Protein AF-A0A9P9M3H1-F1 (afdb_monomer_lite)

pLDDT: mean 75.04, std 18.52, range [39.78, 97.25]

Radius of gyration: 28.45 Å; chains: 1; bounding box: 53×64×82 Å

Secondary structure (DSSP, 8-state):
-HHHHHHHHHHHHHHHHHHHHHHHHHHHHHHHHHHHTHHHHHHHHHHHHHHHHHTTS----HHHHHHHHHHHHHHHHHHHHHHHHHHHHHHHHHHHTT---TTTS-TTS----SS-S----S-HHHHHHS-HHHHHHHHTS-GGG--S-------------TT----HHHHHHTTSTTHHHHHHHHHH-

Foldseek 3Di:
DVVVVVVVVLVVLLVVLVVVLVVLVVQLVVLVVCLVCLVVVLVVVVVVVVVCVVVVVDPDDPVVSVVVSVVVNVVSVVSNVVSVVSNVVSVLVSLVSVRDDPVPQPPVNPDPRVDPPPPCPDDVVVVVVDPVVVVVVVVVDPPVPPPDPPPPDPDPDDDDDPPNPPPPCCVDCVPHPVVVVVVVVVVVD

Structure (mmCIF, N/CA/C/O backbone):
data_AF-A0A9P9M3H1-F1
#
_entry.id   AF-A0A9P9M3H1-F1
#
loop_
_atom_site.group_PDB
_atom_site.id
_atom_site.type_symbol
_atom_site.label_atom_id
_atom_site.label_alt_id
_atom_site.label_comp_id
_atom_site.label_asym_id
_atom_site.label_entity_id
_atom_site.label_seq_id
_atom_site.pdbx_PDB_ins_code
_atom_site.Cartn_x
_atom_site.Cartn_y
_atom_site.Cartn_z
_atom_site.occupancy
_atom_site.B_iso_or_equiv
_atom_site.auth_seq_id
_atom_site.auth_comp_id
_atom_site.auth_asym_id
_atom_site.auth_atom_id
_atom_site.pdbx_PDB_model_num
ATOM 1 N N . THR A 1 1 ? -32.245 16.615 22.904 1.00 57.22 1 THR A N 1
ATOM 2 C CA . THR A 1 1 ? -31.496 17.004 24.129 1.00 57.22 1 THR A CA 1
ATOM 3 C C . THR A 1 1 ? -29.998 17.005 23.836 1.00 57.22 1 THR A C 1
ATOM 5 O O . THR A 1 1 ? -29.606 16.441 22.822 1.00 57.22 1 THR A O 1
ATOM 8 N N . PRO A 1 2 ? -29.132 17.615 24.668 1.00 71.00 2 PRO A N 1
ATOM 9 C CA . PRO A 1 2 ? -27.676 17.595 24.453 1.00 71.00 2 PRO A CA 1
ATOM 10 C C . PRO A 1 2 ? -27.078 16.180 24.304 1.00 71.00 2 PRO A C 1
ATOM 12 O O . PRO A 1 2 ? -26.083 16.004 23.610 1.00 71.00 2 PRO A O 1
ATOM 15 N N . SER A 1 3 ? -27.730 15.173 24.896 1.00 74.81 3 SER A N 1
ATOM 16 C CA . SER A 1 3 ? -27.378 13.751 24.789 1.00 74.81 3 SER A CA 1
ATOM 17 C C . SER A 1 3 ? -27.592 13.170 23.384 1.00 74.81 3 SER A C 1
ATOM 19 O O . SER A 1 3 ? -26.750 12.420 22.907 1.00 74.81 3 SER A O 1
ATOM 21 N N . GLU A 1 4 ? -28.677 13.541 22.698 1.00 76.88 4 GLU A N 1
ATOM 22 C CA . GLU A 1 4 ? -28.991 13.044 21.344 1.00 76.88 4 GLU A CA 1
ATOM 23 C C . GLU A 1 4 ? -28.015 13.608 20.303 1.00 76.88 4 GLU A C 1
ATOM 25 O O . GLU A 1 4 ? -27.568 12.897 19.411 1.00 76.88 4 GLU A O 1
ATOM 30 N N . VAL A 1 5 ? -27.614 14.874 20.458 1.00 82.75 5 VAL A N 1
ATOM 31 C CA . VAL A 1 5 ? -26.618 15.514 19.581 1.00 82.75 5 VAL A CA 1
ATOM 32 C C . VAL A 1 5 ? -25.234 14.880 19.762 1.00 82.75 5 VAL A C 1
ATOM 34 O O . VAL A 1 5 ? -24.511 14.694 18.787 1.00 82.75 5 VAL A O 1
ATOM 37 N N . ALA A 1 6 ? -24.865 14.520 20.997 1.00 81.81 6 ALA A N 1
ATOM 38 C CA . ALA A 1 6 ? -23.603 13.840 21.285 1.00 81.81 6 ALA A CA 1
ATOM 39 C C . ALA A 1 6 ? -23.571 12.408 20.725 1.00 81.81 6 ALA A C 1
ATOM 41 O O . ALA A 1 6 ? -22.564 12.009 20.145 1.00 81.81 6 ALA A O 1
ATOM 42 N N . GLN A 1 7 ? -24.675 11.664 20.845 1.00 81.19 7 GLN A N 1
ATOM 43 C CA . GLN A 1 7 ? -24.812 10.330 20.248 1.00 81.19 7 GLN A CA 1
ATOM 44 C C . GLN A 1 7 ? -24.730 10.384 18.724 1.00 81.19 7 GLN A C 1
ATOM 46 O O . GLN A 1 7 ? -23.953 9.649 18.127 1.00 81.19 7 GLN A O 1
ATOM 51 N N . GLN A 1 8 ? -25.449 11.314 18.097 1.00 86.19 8 GLN A N 1
ATOM 52 C CA . GLN A 1 8 ? -25.451 11.436 16.643 1.00 86.19 8 GLN A CA 1
ATOM 53 C C . GLN A 1 8 ? -24.0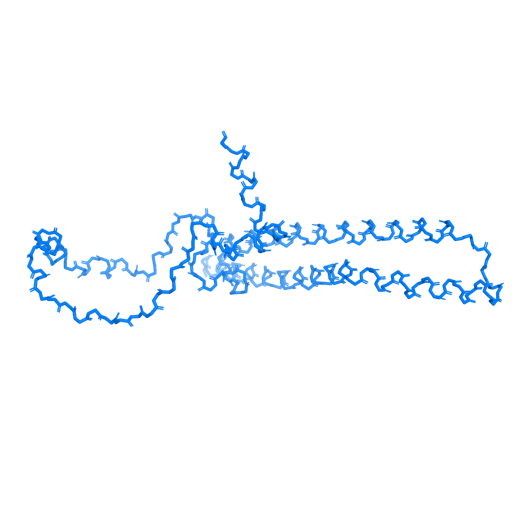90 11.862 16.082 1.00 86.19 8 GLN A C 1
ATOM 55 O O . GLN A 1 8 ? -23.711 11.453 14.987 1.00 86.19 8 GLN A O 1
ATOM 60 N N . LYS A 1 9 ? -23.326 12.657 16.841 1.00 88.00 9 LYS A N 1
ATOM 61 C CA . LYS A 1 9 ? -21.940 12.967 16.495 1.00 88.00 9 LYS A CA 1
ATOM 62 C C . LYS A 1 9 ? -21.059 11.718 16.555 1.00 88.00 9 LYS A C 1
ATOM 64 O O . LYS A 1 9 ? -20.350 11.454 15.595 1.00 88.00 9 LYS A O 1
ATOM 69 N N . LEU A 1 10 ? -21.147 10.939 17.634 1.00 85.12 10 LEU A N 1
ATOM 70 C CA . LEU A 1 10 ? -20.375 9.704 17.777 1.00 85.12 10 LEU A CA 1
ATOM 71 C C . LEU A 1 10 ? -20.686 8.702 16.655 1.00 85.12 10 LEU A C 1
ATOM 73 O O . LEU A 1 10 ? -19.766 8.132 16.084 1.00 85.12 10 LEU A O 1
ATOM 77 N N . GLU A 1 11 ? -21.960 8.523 16.301 1.00 85.69 11 GLU A N 1
ATOM 78 C CA . GLU A 1 11 ? -22.368 7.643 15.195 1.00 85.69 11 GLU A CA 1
ATOM 79 C C . GLU A 1 11 ? -21.825 8.108 13.836 1.00 85.69 11 GLU A C 1
ATOM 81 O O . GLU A 1 11 ? -21.464 7.284 12.994 1.00 85.69 11 GLU A O 1
ATOM 86 N N . ASN A 1 12 ? -21.761 9.423 13.607 1.00 90.50 12 ASN A N 1
ATOM 87 C CA . ASN A 1 12 ? -21.165 9.977 12.394 1.00 90.50 12 ASN A CA 1
ATOM 88 C C . ASN A 1 12 ? -19.646 9.766 12.376 1.00 90.50 12 ASN A C 1
ATOM 90 O O . ASN A 1 12 ? -19.132 9.288 11.369 1.00 90.50 12 ASN A O 1
ATOM 94 N N . ASP A 1 13 ? -18.959 10.040 13.489 1.00 88.44 13 ASP A N 1
ATOM 95 C CA . ASP A 1 13 ? -17.511 9.841 13.627 1.00 88.44 13 ASP A CA 1
ATOM 96 C C . ASP A 1 13 ? -17.143 8.351 13.429 1.00 88.44 13 ASP A C 1
ATOM 98 O O . ASP A 1 13 ? -16.169 8.020 12.755 1.00 88.44 13 ASP A O 1
ATOM 102 N N . GLN A 1 14 ? -17.958 7.426 13.953 1.00 86.31 14 GLN A N 1
ATOM 103 C CA . GLN A 1 14 ? -17.800 5.980 13.744 1.00 86.31 14 GLN A CA 1
ATOM 104 C C . GLN A 1 14 ? -17.979 5.573 12.276 1.00 86.31 14 GLN A C 1
ATOM 106 O O . GLN A 1 14 ? -17.215 4.752 11.766 1.00 86.31 14 GLN A O 1
ATOM 111 N N . ARG A 1 15 ? -18.980 6.135 11.587 1.00 88.62 15 ARG A N 1
ATOM 112 C CA . ARG A 1 15 ? -19.225 5.857 10.164 1.00 88.62 15 ARG A CA 1
ATOM 113 C C . ARG A 1 15 ? -18.089 6.377 9.289 1.00 88.62 15 ARG A C 1
ATOM 115 O O . ARG A 1 15 ? -17.613 5.646 8.428 1.00 88.62 15 ARG A O 1
ATOM 122 N N . GLU A 1 16 ? -17.629 7.595 9.546 1.00 91.69 16 GLU A N 1
ATOM 123 C CA . GLU A 1 16 ? -16.488 8.186 8.846 1.00 91.69 16 GLU A CA 1
ATOM 124 C C . GLU A 1 16 ? -15.220 7.345 9.055 1.00 91.69 16 GLU A C 1
ATOM 126 O O . GLU A 1 16 ? -14.521 7.021 8.096 1.00 91.69 16 GLU A O 1
ATOM 131 N N . ALA A 1 17 ? -14.961 6.895 10.286 1.00 89.12 17 ALA A N 1
ATOM 132 C CA . ALA A 1 17 ? -13.829 6.019 10.572 1.00 89.12 17 ALA A CA 1
ATOM 133 C C . ALA A 1 17 ? -13.896 4.690 9.799 1.00 89.12 17 ALA A C 1
ATOM 135 O O . ALA A 1 17 ? -12.864 4.220 9.321 1.00 89.12 17 ALA A O 1
ATOM 136 N N . LEU A 1 18 ? -15.086 4.098 9.638 1.00 88.38 18 LEU A N 1
ATOM 137 C CA . LEU A 1 18 ? -15.280 2.886 8.834 1.00 88.38 18 LEU A CA 1
ATOM 138 C C . LEU A 1 18 ? -14.981 3.115 7.350 1.00 88.38 18 LEU A C 1
ATOM 140 O O . LEU A 1 18 ? -14.298 2.296 6.734 1.00 88.38 18 LEU A O 1
ATOM 144 N N . GLU A 1 19 ? -15.474 4.217 6.784 1.00 91.56 19 GLU A N 1
ATOM 145 C CA . GLU A 1 19 ? -15.240 4.575 5.381 1.00 91.56 19 GLU A CA 1
ATOM 146 C C . GLU A 1 19 ? -13.744 4.788 5.112 1.00 91.56 19 GLU A C 1
ATOM 148 O O . GLU A 1 19 ? -13.184 4.183 4.194 1.00 91.56 19 GLU A O 1
ATOM 153 N N . ILE A 1 20 ? -13.067 5.558 5.971 1.00 92.81 20 ILE A N 1
ATOM 154 C CA . ILE A 1 20 ? -11.625 5.804 5.852 1.00 92.81 20 ILE A CA 1
ATOM 155 C C . ILE A 1 20 ? -10.842 4.497 6.013 1.00 92.81 20 ILE A C 1
ATOM 157 O O . ILE A 1 20 ? -9.891 4.252 5.275 1.00 92.81 20 ILE A O 1
ATOM 161 N N . LEU A 1 21 ? -11.224 3.625 6.949 1.00 90.75 21 LEU A N 1
ATOM 162 C CA . LEU A 1 21 ? -10.537 2.349 7.159 1.00 90.75 21 LEU A CA 1
ATOM 163 C C . LEU A 1 21 ? -10.638 1.452 5.914 1.00 90.75 21 LEU A C 1
ATOM 165 O O . LEU A 1 21 ? -9.633 0.872 5.497 1.00 90.75 21 LEU A O 1
ATOM 169 N N . GLN A 1 22 ? -11.809 1.385 5.273 1.00 90.25 22 GLN A N 1
ATOM 170 C CA . GLN A 1 22 ? -11.972 0.669 4.003 1.00 90.25 22 GLN A CA 1
ATOM 171 C C . GLN A 1 22 ? -11.100 1.262 2.891 1.00 90.25 22 GLN A C 1
ATOM 173 O O . GLN A 1 22 ? -10.428 0.515 2.178 1.00 90.25 22 GLN A O 1
ATOM 178 N N . GLU A 1 23 ? -11.062 2.589 2.766 1.00 93.69 23 GLU A N 1
ATOM 179 C CA . GLU A 1 23 ? -10.222 3.275 1.781 1.00 93.69 23 GLU A CA 1
ATOM 180 C C . GLU A 1 23 ? -8.733 2.960 1.990 1.00 93.69 23 GLU A C 1
ATOM 182 O O . GLU A 1 23 ? -8.047 2.521 1.062 1.00 93.69 23 GLU A O 1
ATOM 187 N N . ARG A 1 24 ? -8.233 3.103 3.225 1.00 93.56 24 ARG A N 1
ATOM 188 C CA . ARG A 1 24 ? -6.828 2.823 3.564 1.00 93.56 24 ARG A CA 1
ATOM 189 C C . ARG A 1 24 ? -6.469 1.362 3.358 1.00 93.56 24 ARG A C 1
ATOM 191 O O . ARG A 1 24 ? -5.365 1.065 2.906 1.00 93.56 24 ARG A O 1
ATOM 198 N N . ARG A 1 25 ? -7.405 0.445 3.605 1.00 90.75 25 ARG A N 1
ATOM 199 C CA . ARG A 1 25 ? -7.210 -0.973 3.307 1.00 90.75 25 ARG A CA 1
ATOM 200 C C . ARG A 1 25 ? -7.014 -1.215 1.815 1.00 90.75 25 ARG A C 1
ATOM 202 O O . ARG A 1 25 ? -6.080 -1.922 1.446 1.00 90.75 25 ARG A O 1
ATOM 209 N N . LEU A 1 26 ? -7.879 -0.656 0.969 1.00 93.31 26 LEU A N 1
ATOM 210 C CA . LEU A 1 26 ? -7.755 -0.800 -0.484 1.00 93.31 26 LEU A CA 1
ATOM 211 C C . LEU A 1 26 ? -6.438 -0.196 -0.982 1.00 93.31 26 LEU A C 1
ATOM 213 O O . LEU A 1 26 ? -5.750 -0.810 -1.798 1.00 93.31 26 LEU A O 1
ATOM 217 N N . HIS A 1 27 ? -6.056 0.964 -0.445 1.00 94.62 27 HIS A N 1
ATOM 218 C CA . HIS A 1 27 ? -4.777 1.598 -0.747 1.00 94.62 27 HIS A CA 1
ATOM 219 C C . HIS A 1 27 ? -3.588 0.701 -0.367 1.00 94.62 27 HIS A C 1
ATOM 221 O O . HIS A 1 27 ? -2.706 0.460 -1.192 1.00 94.62 27 HIS A O 1
ATOM 227 N N . LEU A 1 28 ? -3.602 0.127 0.840 1.00 94.81 28 LEU A N 1
ATOM 228 C CA . LEU A 1 28 ? -2.570 -0.798 1.303 1.00 94.81 28 LEU A CA 1
ATOM 229 C C . LEU A 1 28 ? -2.492 -2.063 0.440 1.00 94.81 28 LEU A C 1
ATOM 231 O O . LEU A 1 28 ? -1.396 -2.476 0.067 1.00 94.81 28 LEU A O 1
ATOM 235 N N . GLN A 1 29 ? -3.633 -2.658 0.089 1.00 93.69 29 GLN A N 1
ATOM 236 C CA . GLN A 1 29 ? -3.680 -3.828 -0.792 1.00 93.69 29 GLN A CA 1
ATOM 237 C C . GLN A 1 29 ? -3.082 -3.520 -2.168 1.00 93.69 29 GLN A C 1
ATOM 239 O O . GLN A 1 29 ? -2.294 -4.309 -2.687 1.00 93.69 29 GLN A O 1
ATOM 244 N N . ALA A 1 30 ? -3.408 -2.362 -2.746 1.00 94.19 30 ALA A N 1
ATOM 245 C CA . ALA A 1 30 ? -2.845 -1.937 -4.023 1.00 94.19 30 ALA A CA 1
ATOM 246 C C . ALA A 1 30 ? -1.325 -1.716 -3.937 1.00 94.19 30 ALA A C 1
ATOM 248 O O . ALA A 1 30 ? -0.585 -2.159 -4.820 1.00 94.19 30 ALA A O 1
ATOM 249 N N . ALA A 1 31 ? -0.843 -1.076 -2.867 1.00 95.56 31 ALA A N 1
ATOM 250 C CA . ALA A 1 31 ? 0.582 -0.838 -2.659 1.00 95.56 31 ALA A CA 1
ATOM 251 C C . ALA A 1 31 ? 1.363 -2.149 -2.447 1.00 95.56 31 ALA A C 1
ATOM 253 O O . ALA A 1 31 ? 2.422 -2.338 -3.047 1.00 95.56 31 ALA A O 1
ATOM 254 N N . GLN A 1 32 ? 0.811 -3.089 -1.673 1.00 94.69 32 GLN A N 1
ATOM 255 C CA . GLN A 1 32 ? 1.380 -4.428 -1.485 1.00 94.69 32 GLN A CA 1
ATOM 256 C C . GLN A 1 32 ? 1.439 -5.197 -2.804 1.00 94.69 32 GLN A C 1
ATOM 258 O O . GLN A 1 32 ? 2.509 -5.669 -3.184 1.00 94.69 32 GLN A O 1
ATOM 263 N N . ALA A 1 33 ? 0.340 -5.229 -3.562 1.00 93.69 33 ALA A N 1
ATOM 264 C CA . ALA A 1 33 ? 0.297 -5.895 -4.860 1.00 93.69 33 ALA A CA 1
ATOM 265 C C . ALA A 1 33 ? 1.330 -5.318 -5.845 1.00 93.69 33 ALA A C 1
ATOM 267 O O . ALA A 1 33 ? 1.928 -6.063 -6.622 1.00 93.69 33 ALA A O 1
ATOM 268 N N . LYS A 1 34 ? 1.579 -4.003 -5.813 1.00 93.12 34 LYS A N 1
ATOM 269 C CA . LYS A 1 34 ? 2.604 -3.350 -6.645 1.00 93.12 34 LYS A CA 1
ATOM 270 C C . LYS A 1 34 ? 4.017 -3.834 -6.301 1.00 93.12 34 LYS A C 1
ATOM 272 O O . LYS A 1 34 ? 4.823 -4.040 -7.205 1.00 93.12 34 LYS A O 1
ATOM 277 N N . VAL A 1 35 ? 4.315 -4.027 -5.015 1.00 95.19 35 VAL A N 1
ATOM 278 C CA . VAL A 1 35 ? 5.612 -4.540 -4.545 1.00 95.19 35 VAL A CA 1
ATOM 279 C C . VAL A 1 35 ? 5.753 -6.040 -4.826 1.00 95.19 35 VAL A C 1
ATOM 281 O O . VAL A 1 35 ? 6.797 -6.480 -5.302 1.00 95.19 35 VAL A O 1
ATOM 284 N N . GLU A 1 36 ? 4.704 -6.827 -4.591 1.00 94.88 36 GLU A N 1
ATOM 285 C CA . GLU A 1 36 ? 4.692 -8.276 -4.834 1.00 94.88 36 GLU A CA 1
ATOM 286 C C . GLU A 1 36 ? 4.895 -8.611 -6.316 1.00 94.88 36 GLU A C 1
ATOM 288 O O . GLU A 1 36 ? 5.708 -9.470 -6.661 1.00 94.88 36 GLU A O 1
ATOM 293 N N . ASN A 1 37 ? 4.221 -7.873 -7.201 1.00 94.62 37 ASN A N 1
ATOM 294 C CA . ASN A 1 37 ? 4.313 -8.058 -8.650 1.00 94.62 37 ASN A CA 1
ATOM 295 C C . ASN A 1 37 ? 5.444 -7.233 -9.292 1.00 94.62 37 ASN A C 1
ATOM 297 O O . ASN A 1 37 ? 5.549 -7.168 -10.519 1.00 94.62 37 ASN A O 1
ATOM 301 N N . TRP A 1 38 ? 6.320 -6.612 -8.489 1.00 95.25 38 TRP A N 1
ATOM 302 C CA . TRP A 1 38 ? 7.364 -5.703 -8.973 1.00 95.25 38 TRP A CA 1
ATOM 303 C C . TRP A 1 38 ? 8.291 -6.358 -9.999 1.00 95.25 38 TRP A C 1
ATOM 305 O O . TRP A 1 38 ? 8.678 -5.757 -11.001 1.00 95.25 38 TRP A O 1
ATOM 315 N N . LYS A 1 39 ? 8.631 -7.630 -9.769 1.00 94.31 39 LYS A N 1
ATOM 316 C CA . LYS A 1 39 ? 9.482 -8.394 -10.682 1.00 94.31 39 LYS A CA 1
ATOM 317 C C . LYS A 1 39 ? 8.847 -8.508 -12.065 1.00 94.31 39 LYS A C 1
ATOM 319 O O . LYS A 1 39 ? 9.548 -8.302 -13.055 1.00 94.31 39 LYS A O 1
ATOM 324 N N . ASP A 1 40 ? 7.567 -8.847 -12.131 1.00 95.56 40 ASP A N 1
ATOM 325 C CA . ASP A 1 40 ? 6.867 -9.049 -13.397 1.00 95.56 40 ASP A CA 1
ATOM 326 C C . ASP A 1 40 ? 6.701 -7.720 -14.136 1.00 95.56 40 ASP A C 1
ATOM 328 O O . ASP A 1 40 ? 7.023 -7.646 -15.323 1.00 95.56 40 ASP A O 1
ATOM 332 N N . TYR A 1 41 ? 6.368 -6.648 -13.409 1.00 95.06 41 TYR A N 1
ATOM 333 C CA . TYR A 1 41 ? 6.366 -5.280 -13.931 1.00 95.06 41 TYR A CA 1
ATOM 334 C C . TYR A 1 41 ? 7.712 -4.906 -14.578 1.00 95.06 41 TYR A C 1
ATOM 336 O O . TYR A 1 41 ? 7.750 -4.521 -15.746 1.00 95.06 41 TYR A O 1
ATOM 344 N N . CYS A 1 42 ? 8.838 -5.116 -13.885 1.00 94.94 42 CYS A N 1
ATOM 345 C CA . CYS A 1 42 ? 10.165 -4.845 -14.450 1.00 94.94 42 CYS A CA 1
ATOM 346 C C . CYS A 1 42 ? 10.453 -5.657 -15.723 1.00 94.94 42 CYS A C 1
ATOM 348 O O . CYS A 1 42 ? 11.090 -5.153 -16.648 1.00 94.94 42 CYS A O 1
ATOM 350 N N . HIS A 1 43 ? 10.011 -6.918 -15.790 1.00 95.94 43 HIS A N 1
ATOM 351 C CA . HIS A 1 43 ? 10.200 -7.740 -16.990 1.00 95.94 43 HIS A CA 1
ATOM 352 C C . HIS A 1 43 ? 9.381 -7.212 -18.171 1.00 95.94 43 HIS A C 1
ATOM 354 O O . HIS A 1 43 ? 9.868 -7.222 -19.303 1.00 95.94 43 HIS A O 1
ATOM 360 N N . GLU A 1 44 ? 8.149 -6.770 -17.932 1.00 96.38 44 GLU A N 1
ATOM 361 C CA . GLU A 1 44 ? 7.299 -6.177 -18.963 1.00 96.38 44 GLU A CA 1
ATOM 362 C C . GLU A 1 44 ? 7.861 -4.852 -19.477 1.00 96.38 44 GLU A C 1
ATOM 364 O O . GLU A 1 44 ? 7.995 -4.682 -20.691 1.00 96.38 44 GLU A O 1
ATOM 369 N N . GLU A 1 45 ? 8.268 -3.955 -18.580 1.00 95.81 45 GLU A N 1
ATOM 370 C CA . GLU A 1 45 ? 8.887 -2.681 -18.955 1.00 95.81 45 GLU A CA 1
ATOM 371 C C . GLU A 1 45 ? 10.201 -2.891 -19.711 1.00 95.81 45 GLU A C 1
ATOM 373 O O . GLU A 1 45 ? 10.446 -2.243 -20.728 1.00 95.81 45 GLU A O 1
ATOM 378 N N . TYR A 1 46 ? 11.007 -3.880 -19.315 1.00 95.75 46 TYR A N 1
ATOM 379 C CA . TYR A 1 46 ? 12.233 -4.204 -20.042 1.00 95.75 46 TYR A CA 1
ATOM 380 C C . TYR A 1 46 ? 11.956 -4.719 -21.461 1.00 95.75 46 TYR A C 1
ATOM 382 O O . TYR A 1 46 ? 12.676 -4.375 -22.400 1.00 95.75 46 TYR A O 1
ATOM 390 N N . ARG A 1 47 ? 10.892 -5.510 -21.664 1.00 95.81 47 ARG A N 1
ATOM 391 C CA . ARG A 1 47 ? 10.481 -5.929 -23.017 1.00 95.81 47 ARG A CA 1
ATOM 392 C C . ARG A 1 47 ? 10.082 -4.731 -23.877 1.00 95.81 47 ARG A C 1
ATOM 394 O O . ARG A 1 47 ? 10.503 -4.664 -25.031 1.00 95.81 47 ARG A O 1
ATOM 401 N N . LYS A 1 48 ? 9.314 -3.786 -23.322 1.00 95.00 48 LYS A N 1
ATOM 402 C CA . LYS A 1 48 ? 8.925 -2.548 -24.020 1.00 95.00 48 LYS A CA 1
ATOM 403 C C . LYS A 1 48 ? 10.149 -1.706 -24.372 1.00 95.00 48 LYS A C 1
ATOM 405 O O . LYS A 1 48 ? 10.268 -1.253 -25.506 1.00 95.00 48 LYS A O 1
ATOM 410 N N . PHE A 1 49 ? 11.084 -1.561 -23.435 1.00 93.81 49 PHE A N 1
ATOM 411 C CA . PHE A 1 49 ? 12.349 -0.862 -23.652 1.00 93.81 49 PHE A CA 1
ATOM 412 C C . PHE A 1 49 ? 13.137 -1.458 -24.829 1.00 93.81 49 PHE A C 1
ATOM 414 O O . PHE A 1 49 ? 13.532 -0.730 -25.739 1.00 93.81 49 PHE A O 1
ATOM 421 N N . LEU A 1 50 ? 13.302 -2.786 -24.868 1.00 94.00 50 LEU A N 1
ATOM 422 C CA . LEU A 1 50 ? 13.997 -3.463 -25.970 1.00 94.00 50 LEU A CA 1
ATOM 423 C C . LEU A 1 50 ? 13.306 -3.249 -27.323 1.00 94.00 50 LEU A C 1
ATOM 425 O O . LEU A 1 50 ? 13.989 -3.055 -28.327 1.00 94.00 50 LEU A O 1
ATOM 429 N N . GLN A 1 51 ? 11.971 -3.259 -27.351 1.00 94.31 51 GLN A N 1
ATOM 430 C CA . GLN A 1 51 ? 11.200 -3.006 -28.568 1.00 94.31 51 GLN A CA 1
ATOM 431 C C . GLN A 1 51 ? 11.376 -1.562 -29.067 1.00 94.31 51 GLN A C 1
ATOM 433 O O . GLN A 1 51 ? 11.645 -1.330 -30.243 1.00 94.31 51 GLN A O 1
ATOM 438 N N . LEU A 1 52 ? 11.301 -0.576 -28.172 1.00 92.69 52 LEU A N 1
ATOM 439 C CA . LEU A 1 52 ? 11.502 0.833 -28.528 1.00 92.69 52 LEU A CA 1
ATOM 440 C C . LEU A 1 52 ? 12.928 1.111 -29.020 1.00 92.69 52 LEU A C 1
ATOM 442 O O . LEU A 1 52 ? 13.124 1.931 -29.922 1.00 92.69 52 LEU A O 1
ATOM 446 N N . GLN A 1 53 ? 13.914 0.404 -28.463 1.00 90.62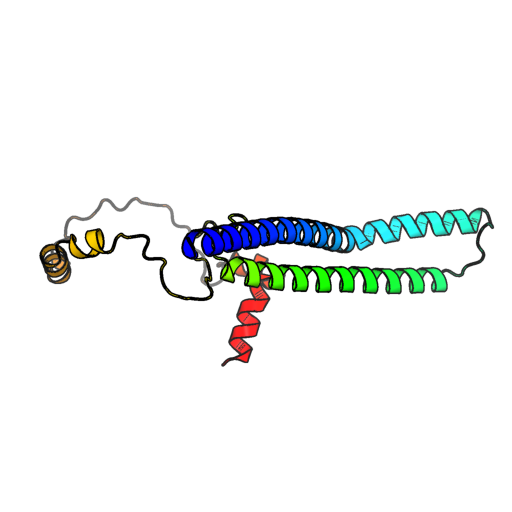 53 GLN A N 1
ATOM 447 C CA . GLN A 1 53 ? 15.299 0.474 -28.913 1.00 90.62 53 GLN A CA 1
ATOM 448 C C . GLN A 1 53 ? 15.480 -0.180 -30.293 1.00 90.62 53 GLN A C 1
ATOM 450 O O . GLN A 1 53 ? 16.159 0.389 -31.151 1.00 90.62 53 GLN A O 1
ATOM 455 N N . SER A 1 54 ? 14.849 -1.335 -30.555 1.00 90.81 54 SER A N 1
ATOM 456 C CA . SER A 1 54 ? 14.910 -1.977 -31.879 1.00 90.81 54 SER A CA 1
ATOM 457 C C . SER A 1 54 ? 14.251 -1.133 -32.967 1.00 90.81 54 SER A C 1
ATOM 459 O O . SER A 1 54 ? 14.778 -1.042 -34.077 1.00 90.81 54 SER A O 1
ATOM 461 N N . ASP A 1 55 ? 13.154 -0.458 -32.622 1.00 93.12 55 ASP A N 1
ATOM 462 C CA . ASP A 1 55 ? 12.409 0.425 -33.522 1.00 93.12 55 ASP A CA 1
ATOM 463 C C . ASP A 1 55 ? 13.094 1.796 -33.699 1.00 93.12 55 ASP A C 1
ATOM 465 O O . ASP A 1 55 ? 12.627 2.632 -34.474 1.00 93.12 55 ASP A O 1
ATOM 469 N N . ARG A 1 56 ? 14.225 2.029 -33.009 1.00 86.62 56 ARG A N 1
ATOM 470 C CA . ARG A 1 56 ? 14.987 3.293 -32.978 1.00 86.62 56 ARG A CA 1
ATOM 471 C C . ARG A 1 56 ? 14.148 4.504 -32.559 1.00 86.62 56 ARG A C 1
ATOM 473 O O . ARG A 1 56 ? 14.446 5.634 -32.943 1.00 86.62 56 ARG A O 1
ATOM 480 N N . VAL A 1 57 ? 13.102 4.266 -31.772 1.00 89.62 57 VAL A N 1
ATOM 481 C CA . VAL A 1 57 ? 12.227 5.306 -31.210 1.00 89.62 57 VAL A CA 1
ATOM 482 C C . VAL A 1 57 ? 12.875 5.944 -29.978 1.00 89.62 57 VAL A C 1
ATOM 484 O O . VAL A 1 57 ? 12.611 7.104 -29.671 1.00 89.62 57 VAL A O 1
ATOM 487 N N . MET A 1 58 ? 13.748 5.204 -29.290 1.00 84.38 58 MET A N 1
ATOM 488 C CA . MET A 1 58 ? 14.435 5.641 -28.078 1.00 84.38 58 MET A CA 1
ATOM 489 C C . MET A 1 58 ? 15.932 5.310 -28.157 1.00 84.38 58 MET A C 1
ATOM 491 O O . MET A 1 58 ? 16.300 4.197 -28.525 1.00 84.38 58 MET A O 1
ATOM 495 N N . ASP A 1 59 ? 16.781 6.270 -27.776 1.00 83.06 59 ASP A N 1
ATOM 496 C CA . ASP A 1 59 ? 18.248 6.126 -27.675 1.00 83.06 59 ASP A CA 1
ATOM 497 C C . ASP A 1 59 ? 18.719 6.185 -26.209 1.00 83.06 59 ASP A C 1
ATOM 499 O O . ASP A 1 59 ? 19.761 6.741 -25.873 1.00 83.06 59 ASP A O 1
ATOM 503 N N . ALA A 1 60 ? 17.889 5.677 -25.296 1.00 86.06 60 ALA A N 1
ATOM 504 C CA . ALA A 1 60 ? 18.240 5.579 -23.886 1.00 86.06 60 ALA A CA 1
ATOM 505 C C . ALA A 1 60 ? 19.159 4.373 -23.665 1.00 86.06 60 ALA A C 1
ATOM 507 O O . ALA A 1 60 ? 18.990 3.310 -24.279 1.00 86.06 60 ALA A O 1
ATOM 508 N N . SER A 1 61 ? 20.139 4.530 -22.776 1.00 91.38 61 SER A N 1
ATOM 509 C CA . SER A 1 61 ? 21.025 3.430 -22.423 1.00 91.38 61 SER A CA 1
ATOM 510 C C . SER A 1 61 ? 20.317 2.452 -21.485 1.00 91.38 61 SER A C 1
ATOM 512 O O . SER A 1 61 ? 19.390 2.808 -20.756 1.00 91.38 61 SER A O 1
ATOM 514 N N . LYS A 1 62 ? 20.790 1.202 -21.449 1.00 92.38 62 LYS A N 1
ATOM 515 C CA . LYS A 1 62 ? 20.314 0.225 -20.462 1.00 92.38 62 LYS A CA 1
ATOM 516 C C . LYS A 1 62 ? 20.502 0.727 -19.023 1.00 92.38 62 LYS A C 1
ATOM 518 O O . LYS A 1 62 ? 19.656 0.472 -18.178 1.00 92.38 62 LYS A O 1
ATOM 523 N N . THR A 1 63 ? 21.588 1.449 -18.757 1.00 94.88 63 THR A N 1
ATOM 524 C CA . THR A 1 63 ? 21.863 2.012 -17.432 1.00 94.88 63 THR A CA 1
ATOM 525 C C . THR A 1 63 ? 20.789 3.012 -17.015 1.00 94.88 63 THR A C 1
ATOM 527 O O . THR A 1 63 ? 20.372 2.988 -15.863 1.00 94.88 63 THR A O 1
ATOM 530 N N . ASP A 1 64 ? 20.316 3.856 -17.936 1.00 93.44 64 ASP A N 1
ATOM 531 C CA . ASP A 1 64 ? 19.262 4.835 -17.636 1.00 93.44 64 ASP A CA 1
ATOM 532 C C . ASP A 1 64 ? 17.950 4.129 -17.275 1.00 93.44 64 ASP A C 1
ATOM 534 O O . ASP A 1 64 ? 17.319 4.475 -16.278 1.00 93.44 64 ASP A O 1
ATOM 538 N N . PHE A 1 65 ? 17.603 3.075 -18.022 1.00 94.50 65 PHE A N 1
ATOM 539 C CA . PHE A 1 65 ? 16.465 2.210 -17.708 1.00 94.50 65 PHE A CA 1
ATOM 540 C C . PHE A 1 65 ? 16.610 1.546 -16.329 1.00 94.50 65 PHE A C 1
ATOM 542 O O . PHE A 1 65 ? 15.690 1.597 -15.516 1.00 94.50 65 PHE A O 1
ATOM 549 N N . ASP A 1 66 ? 17.770 0.949 -16.034 1.00 95.94 66 ASP A N 1
ATOM 550 C CA . ASP A 1 66 ? 18.011 0.271 -14.755 1.00 95.94 66 ASP A CA 1
ATOM 551 C C . ASP A 1 66 ? 17.911 1.259 -13.574 1.00 95.94 66 ASP A C 1
A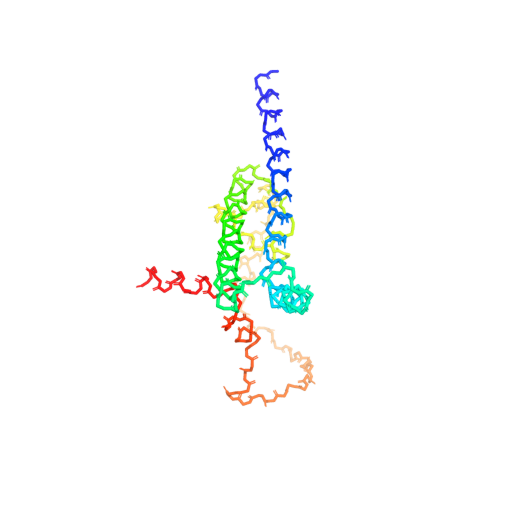TOM 553 O O . ASP A 1 66 ? 17.323 0.938 -12.538 1.00 95.94 66 ASP A O 1
ATOM 557 N N . VAL A 1 67 ? 18.437 2.481 -13.731 1.00 96.31 67 VAL A N 1
ATOM 558 C CA . VAL A 1 67 ? 18.324 3.552 -12.727 1.00 96.31 67 VAL A CA 1
ATOM 559 C C . VAL A 1 67 ? 16.865 3.944 -12.509 1.00 96.31 67 VAL A C 1
ATOM 561 O O . VAL A 1 67 ? 16.435 4.049 -11.358 1.00 96.31 67 VAL A O 1
ATOM 564 N N . GLU A 1 68 ? 16.098 4.126 -13.583 1.00 95.44 68 GLU A N 1
ATOM 565 C CA . GLU A 1 68 ? 14.675 4.449 -13.498 1.00 95.44 68 GLU A CA 1
ATOM 566 C C . GLU A 1 68 ? 13.895 3.348 -12.765 1.00 95.44 68 GLU A C 1
ATOM 568 O O . GLU A 1 68 ? 13.150 3.639 -11.828 1.00 95.44 68 GLU A O 1
ATOM 573 N N . MET A 1 69 ? 14.121 2.077 -13.107 1.00 96.69 69 MET A N 1
ATOM 574 C CA . MET A 1 69 ? 13.458 0.949 -12.445 1.00 96.69 69 MET A CA 1
ATOM 575 C C . MET A 1 69 ? 13.793 0.879 -10.954 1.00 96.69 69 MET A C 1
ATOM 577 O O . MET A 1 69 ? 12.910 0.652 -10.128 1.00 96.69 69 MET A O 1
ATOM 581 N N . ILE A 1 70 ? 15.047 1.127 -10.565 1.00 96.56 70 ILE A N 1
ATOM 582 C CA . ILE A 1 70 ? 15.422 1.168 -9.145 1.00 96.56 70 ILE A CA 1
ATOM 583 C C . ILE A 1 70 ? 14.688 2.305 -8.422 1.00 96.56 70 ILE A C 1
ATOM 585 O O . ILE A 1 70 ? 14.143 2.086 -7.338 1.00 96.56 70 ILE A O 1
ATOM 589 N N . GLN A 1 71 ? 14.638 3.503 -9.010 1.00 97.25 71 GLN A N 1
ATOM 590 C CA . GLN A 1 71 ? 13.945 4.651 -8.418 1.00 97.25 71 GLN A CA 1
ATOM 591 C C . GLN A 1 71 ? 12.444 4.396 -8.259 1.00 97.25 71 GLN A C 1
ATOM 593 O O . GLN A 1 71 ? 11.883 4.670 -7.194 1.00 97.25 71 GLN A O 1
ATOM 598 N N . GLN A 1 72 ? 11.798 3.828 -9.280 1.00 96.50 72 GLN A N 1
ATOM 599 C CA . GLN A 1 72 ? 10.382 3.475 -9.215 1.00 96.50 72 GLN A CA 1
ATOM 600 C C . GLN A 1 72 ? 10.117 2.378 -8.168 1.00 96.50 72 GLN A C 1
ATOM 602 O O . GLN A 1 72 ? 9.139 2.469 -7.428 1.00 96.50 72 GLN A O 1
ATOM 607 N N . GLY A 1 73 ? 11.007 1.390 -8.030 1.00 96.81 73 GLY A N 1
ATOM 608 C CA . GLY A 1 73 ? 10.880 0.330 -7.021 1.00 96.81 73 GLY A CA 1
ATOM 609 C C . GLY A 1 73 ? 11.043 0.848 -5.591 1.00 96.81 73 GLY A C 1
ATOM 610 O O . GLY A 1 73 ? 10.292 0.471 -4.689 1.00 96.81 73 GLY A O 1
ATOM 611 N N . GLN A 1 74 ? 11.971 1.785 -5.380 1.00 97.00 74 GLN A N 1
ATOM 612 C CA . GLN A 1 74 ? 12.105 2.505 -4.111 1.00 97.00 74 GLN A CA 1
ATOM 613 C C . GLN A 1 74 ? 10.878 3.368 -3.803 1.00 97.00 74 GLN A C 1
ATOM 615 O O . GLN A 1 74 ? 10.492 3.479 -2.642 1.00 97.00 74 GLN A O 1
ATOM 620 N N . ALA A 1 75 ? 10.270 3.998 -4.813 1.00 96.56 75 ALA A N 1
ATOM 621 C CA . ALA A 1 75 ? 9.012 4.721 -4.642 1.00 96.56 75 ALA A CA 1
ATOM 622 C C . ALA A 1 75 ? 7.878 3.763 -4.245 1.00 96.56 75 ALA A C 1
ATOM 624 O O . ALA A 1 75 ? 7.289 3.954 -3.193 1.00 96.56 75 ALA A O 1
ATOM 625 N N . ALA A 1 76 ? 7.673 2.663 -4.978 1.00 95.75 76 ALA A N 1
ATOM 626 C CA . ALA A 1 76 ? 6.653 1.660 -4.658 1.00 95.75 76 ALA A CA 1
ATOM 627 C C . ALA A 1 76 ? 6.804 1.073 -3.242 1.00 95.75 76 ALA A C 1
ATOM 629 O O . ALA A 1 76 ? 5.819 0.856 -2.541 1.00 95.75 76 ALA A O 1
ATOM 630 N N . THR A 1 77 ? 8.044 0.850 -2.804 1.00 96.19 77 THR A N 1
ATOM 631 C CA . THR A 1 77 ? 8.329 0.374 -1.443 1.00 96.19 77 THR A CA 1
ATOM 632 C C . THR A 1 77 ? 7.978 1.429 -0.394 1.00 96.19 77 THR A C 1
ATOM 634 O O . THR A 1 77 ? 7.401 1.089 0.636 1.00 96.19 77 THR A O 1
ATOM 637 N N . ARG A 1 78 ? 8.304 2.705 -0.644 1.00 97.12 78 ARG A N 1
ATOM 638 C CA . ARG A 1 78 ? 7.920 3.815 0.243 1.00 97.12 78 ARG A CA 1
ATOM 639 C C . ARG A 1 78 ? 6.407 3.972 0.322 1.00 97.12 78 ARG A C 1
ATOM 641 O O . ARG A 1 78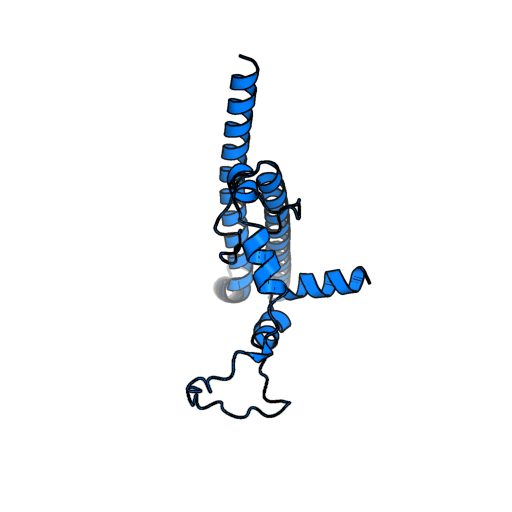 ? 5.898 4.011 1.434 1.00 97.12 78 ARG A O 1
ATOM 648 N N . ASP A 1 79 ? 5.712 3.945 -0.814 1.00 95.81 79 ASP A N 1
ATOM 649 C CA . ASP A 1 79 ? 4.247 3.994 -0.875 1.00 95.81 79 ASP A CA 1
ATOM 650 C C . ASP A 1 79 ? 3.629 2.877 -0.011 1.00 95.81 79 ASP A C 1
ATOM 652 O O . ASP A 1 79 ? 2.696 3.108 0.753 1.00 95.81 79 ASP A O 1
ATOM 656 N N . CYS A 1 80 ? 4.183 1.659 -0.079 1.00 96.62 80 CYS A N 1
ATOM 657 C CA . CYS A 1 80 ? 3.721 0.534 0.735 1.00 96.62 80 CYS A CA 1
ATOM 658 C C . CYS A 1 80 ? 3.967 0.748 2.236 1.00 96.62 80 CYS A C 1
ATOM 660 O O . CYS A 1 80 ? 3.094 0.430 3.039 1.00 96.62 80 CYS A O 1
ATOM 662 N N . ILE A 1 81 ? 5.127 1.285 2.625 1.00 94.00 81 ILE A N 1
ATOM 663 C CA . ILE A 1 81 ? 5.432 1.600 4.031 1.00 94.00 81 ILE A CA 1
ATOM 664 C C . ILE A 1 81 ? 4.484 2.683 4.556 1.00 94.00 81 ILE A C 1
ATOM 666 O O . ILE A 1 81 ? 3.952 2.553 5.657 1.00 94.00 81 ILE A O 1
ATOM 670 N N . GLU A 1 82 ? 4.256 3.738 3.776 1.00 96.69 82 GLU A N 1
ATOM 671 C CA . GLU A 1 82 ? 3.342 4.824 4.135 1.00 96.69 82 GLU A CA 1
ATOM 672 C C . GLU A 1 82 ? 1.908 4.307 4.281 1.00 96.69 82 GLU A C 1
ATOM 674 O O . GLU A 1 82 ? 1.272 4.567 5.301 1.00 96.69 8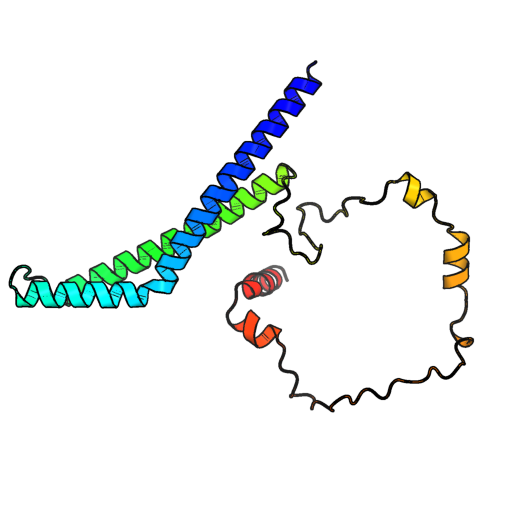2 GLU A O 1
ATOM 679 N N . ALA A 1 83 ? 1.432 3.480 3.345 1.00 94.62 83 ALA A N 1
ATOM 680 C CA . ALA A 1 83 ? 0.115 2.855 3.438 1.00 94.62 83 ALA A CA 1
ATOM 681 C C . ALA A 1 83 ? -0.021 1.936 4.668 1.00 94.62 83 ALA A C 1
ATOM 683 O O . ALA A 1 83 ? -1.080 1.906 5.296 1.00 94.62 83 ALA A O 1
ATOM 684 N N . GLU A 1 84 ? 1.036 1.204 5.052 1.00 92.56 84 GLU A N 1
ATOM 685 C CA . GLU A 1 84 ? 1.041 0.414 6.293 1.00 92.56 84 GLU A CA 1
ATOM 686 C C . GLU A 1 84 ? 0.915 1.316 7.528 1.00 92.56 84 GLU A C 1
ATOM 688 O O . GLU A 1 84 ? 0.116 1.027 8.419 1.00 92.56 84 GLU A O 1
ATOM 693 N N . MET A 1 85 ? 1.652 2.429 7.566 1.00 93.00 85 MET A N 1
ATOM 694 C CA . MET A 1 85 ? 1.592 3.389 8.672 1.00 93.00 85 MET A CA 1
ATOM 695 C C . MET A 1 85 ? 0.224 4.070 8.782 1.00 93.00 85 MET A C 1
ATOM 697 O O . MET A 1 85 ? -0.310 4.192 9.884 1.00 93.00 85 MET A O 1
ATOM 701 N N . GLU A 1 86 ? -0.358 4.506 7.664 1.00 93.19 86 GLU A N 1
ATOM 702 C CA . GLU A 1 86 ? -1.704 5.090 7.632 1.00 93.19 86 GLU A CA 1
ATOM 703 C C . GLU A 1 86 ? -2.755 4.091 8.127 1.00 93.19 86 GLU A C 1
ATOM 705 O O . GLU A 1 86 ? -3.656 4.458 8.885 1.00 93.19 86 GLU A O 1
ATOM 710 N N . MET A 1 87 ? -2.614 2.817 7.744 1.00 90.50 87 MET A N 1
ATOM 711 C CA . MET A 1 87 ? -3.506 1.755 8.193 1.00 90.50 87 MET A CA 1
ATOM 712 C C . MET A 1 87 ? -3.404 1.528 9.707 1.00 90.50 87 MET A C 1
ATOM 714 O O . MET A 1 87 ? -4.417 1.433 10.398 1.00 90.50 87 MET A O 1
ATOM 718 N N . GLU A 1 88 ? -2.188 1.489 10.256 1.00 87.06 88 GLU A N 1
ATOM 719 C CA . GLU A 1 88 ? -1.979 1.380 11.705 1.00 87.06 88 GLU A CA 1
ATOM 720 C C . GLU A 1 88 ? -2.595 2.570 12.463 1.00 87.06 88 GLU A C 1
ATOM 722 O O . GLU A 1 88 ? -3.223 2.383 13.511 1.00 87.06 88 GLU A O 1
ATOM 727 N N . GLN A 1 89 ? -2.477 3.786 11.920 1.00 90.25 89 GLN A N 1
ATOM 728 C CA . GLN A 1 89 ? -3.055 4.996 12.512 1.00 90.25 89 GLN A CA 1
ATOM 729 C C . GLN A 1 89 ? -4.587 4.972 12.516 1.00 90.25 89 GLN A C 1
ATOM 731 O O . GLN A 1 89 ? -5.192 5.254 13.554 1.00 90.25 89 GLN A O 1
ATOM 736 N N . ILE A 1 90 ? -5.227 4.614 11.395 1.00 90.75 90 ILE A N 1
ATOM 737 C CA . ILE A 1 90 ? -6.695 4.575 11.334 1.00 90.75 90 ILE A CA 1
ATOM 738 C C . ILE A 1 90 ? -7.265 3.438 12.182 1.00 90.75 90 ILE A C 1
ATOM 740 O O . ILE A 1 90 ? -8.286 3.635 12.833 1.00 90.75 90 ILE A O 1
ATOM 744 N N . ILE A 1 91 ? -6.584 2.289 12.271 1.00 85.25 91 ILE A N 1
ATOM 745 C CA . ILE A 1 91 ? -6.978 1.205 13.183 1.00 85.25 91 ILE A CA 1
ATOM 746 C C . ILE A 1 91 ? -6.939 1.696 14.635 1.00 85.25 91 ILE A C 1
ATOM 748 O O . ILE A 1 91 ? -7.880 1.460 15.393 1.00 85.25 91 ILE A O 1
ATOM 752 N N . ALA A 1 92 ? -5.880 2.405 15.037 1.00 83.75 92 ALA A N 1
ATOM 753 C CA . ALA A 1 92 ? -5.793 2.973 16.380 1.00 83.75 92 ALA A CA 1
ATOM 754 C C . ALA A 1 92 ? -6.923 3.984 16.654 1.00 83.75 92 ALA A C 1
ATOM 756 O O . ALA A 1 92 ? -7.523 3.953 17.729 1.00 83.75 92 ALA A O 1
ATOM 757 N N . TYR A 1 93 ? -7.256 4.837 15.680 1.00 85.94 93 TYR A N 1
ATOM 758 C CA . TYR A 1 93 ? -8.365 5.789 15.791 1.00 85.94 93 TYR A CA 1
ATOM 759 C C . TYR A 1 93 ? -9.739 5.101 15.858 1.00 85.94 93 TYR A C 1
ATOM 761 O O . TYR A 1 93 ? -10.538 5.406 16.743 1.00 85.94 93 TYR A O 1
ATOM 769 N N . ALA A 1 94 ? -9.997 4.118 14.994 1.00 84.62 94 ALA A N 1
ATOM 770 C CA . ALA A 1 94 ? -11.232 3.336 14.985 1.00 84.62 94 ALA A CA 1
ATOM 771 C C . ALA A 1 94 ? -11.456 2.605 16.322 1.00 84.62 94 ALA A C 1
ATOM 773 O O . ALA A 1 94 ? -12.570 2.597 16.851 1.00 84.62 94 ALA A O 1
ATOM 774 N N . ARG A 1 95 ? -10.382 2.086 16.934 1.00 80.56 95 ARG A N 1
ATOM 775 C CA . ARG A 1 95 ? -10.426 1.485 18.278 1.00 80.56 95 ARG A CA 1
ATOM 776 C C . ARG A 1 95 ? -10.829 2.484 19.363 1.00 80.56 95 ARG A C 1
ATOM 778 O O . ARG A 1 95 ? -11.616 2.126 20.235 1.00 80.56 95 ARG A O 1
ATOM 785 N N . LEU A 1 96 ? -10.355 3.734 19.309 1.00 82.81 96 LEU A N 1
ATOM 786 C CA . LEU A 1 96 ? -10.792 4.787 20.244 1.00 82.81 96 LEU A CA 1
ATOM 787 C C . LEU A 1 96 ? -12.295 5.076 20.123 1.00 82.81 96 LEU A C 1
ATOM 789 O O . LEU A 1 96 ? -12.945 5.390 21.118 1.00 82.81 96 LEU A O 1
ATOM 793 N N . LEU A 1 97 ? -12.850 4.925 18.920 1.00 83.31 97 LEU A N 1
ATOM 794 C CA . LEU A 1 97 ? -14.278 5.080 18.643 1.00 83.31 97 LEU A CA 1
ATOM 795 C C . LEU A 1 97 ? -15.103 3.810 18.912 1.00 83.31 97 LEU A C 1
ATOM 797 O O . LEU A 1 97 ? -16.312 3.820 18.681 1.00 83.31 97 LEU A O 1
ATOM 801 N N . ARG A 1 98 ? -14.482 2.733 19.419 1.00 81.44 98 ARG A N 1
ATOM 802 C CA . ARG A 1 98 ? -15.113 1.418 19.650 1.00 81.44 98 ARG A CA 1
ATOM 803 C C . ARG A 1 98 ? -15.764 0.832 18.393 1.00 81.44 98 ARG A C 1
ATOM 805 O O . ARG A 1 98 ? -16.790 0.160 18.469 1.00 81.44 98 ARG A O 1
ATOM 812 N N . VAL A 1 99 ? -15.179 1.114 17.233 1.00 76.06 99 VAL A N 1
ATOM 813 C CA . VAL A 1 99 ? -15.567 0.489 15.971 1.00 76.06 99 VAL A CA 1
ATOM 814 C C . VAL A 1 99 ? -14.910 -0.888 15.916 1.00 76.06 99 VAL A C 1
ATOM 816 O O . VAL A 1 99 ? -13.684 -0.979 15.856 1.00 76.06 99 VAL A O 1
ATOM 819 N N . ASN A 1 100 ? -15.720 -1.946 15.944 1.00 67.25 100 ASN A N 1
ATOM 820 C CA . ASN A 1 100 ? -15.244 -3.315 15.743 1.00 67.25 100 ASN A CA 1
ATOM 821 C C . ASN A 1 100 ? -15.023 -3.559 14.250 1.00 67.25 100 ASN A C 1
ATOM 823 O O . ASN A 1 100 ? -15.882 -3.219 13.432 1.00 67.25 100 ASN A O 1
ATOM 827 N N . PHE A 1 101 ? -13.890 -4.160 13.897 1.00 66.19 101 PHE A N 1
ATOM 828 C CA . PHE A 1 101 ? -13.583 -4.500 12.512 1.00 66.19 101 PHE A CA 1
ATOM 829 C C . PHE A 1 101 ? -13.147 -5.963 12.458 1.00 66.19 101 PHE A C 1
ATOM 831 O O . PHE A 1 101 ? -11.971 -6.283 12.632 1.00 66.19 101 PHE A O 1
ATOM 838 N N . GLU A 1 102 ? -14.124 -6.842 12.219 1.00 60.16 102 GLU A N 1
ATOM 839 C CA . GLU A 1 102 ? -14.015 -8.308 12.316 1.00 60.16 102 GLU A CA 1
ATOM 840 C C . GLU A 1 102 ? -12.851 -8.914 11.510 1.00 60.16 102 GLU A C 1
ATOM 842 O O . GLU A 1 102 ? -12.332 -9.957 11.878 1.00 60.16 102 GLU A O 1
ATOM 847 N N . GLU A 1 103 ? -12.380 -8.267 10.438 1.00 56.66 103 GLU A N 1
ATOM 848 C CA . GLU A 1 103 ? -11.236 -8.767 9.654 1.00 56.66 103 GLU A CA 1
ATOM 849 C C . GLU A 1 103 ? -9.853 -8.472 10.269 1.00 56.66 103 GLU A C 1
ATOM 851 O O . GLU A 1 103 ? -8.866 -9.083 9.859 1.00 56.66 103 GLU A O 1
ATOM 856 N N . PHE A 1 104 ? -9.752 -7.545 11.230 1.00 52.69 104 PHE A N 1
ATOM 857 C CA . PHE A 1 104 ? -8.513 -7.263 11.982 1.00 52.69 104 PHE A CA 1
ATOM 858 C C . PHE A 1 104 ? -8.578 -7.746 13.429 1.00 52.69 104 PHE A C 1
ATOM 860 O O . PHE A 1 104 ? -7.537 -7.981 14.053 1.00 52.69 104 PHE A O 1
ATOM 867 N N . ASP A 1 105 ? -9.787 -7.886 13.958 1.00 51.59 105 ASP A N 1
ATOM 868 C CA . ASP A 1 105 ? -10.039 -8.504 15.244 1.00 51.59 105 ASP A CA 1
ATOM 869 C C . ASP A 1 105 ? -9.929 -10.017 15.054 1.00 51.59 105 ASP A C 1
ATOM 871 O O . ASP A 1 105 ? -10.783 -10.650 14.448 1.00 51.59 105 ASP A O 1
ATOM 875 N N . GLN A 1 106 ? -8.811 -10.595 15.503 1.00 48.66 106 GLN A N 1
ATOM 876 C CA . GLN A 1 106 ? -8.571 -12.035 15.427 1.00 48.66 106 GLN A CA 1
ATOM 877 C C . GLN A 1 106 ? -9.830 -12.816 15.841 1.00 48.66 106 GLN A C 1
ATOM 879 O O . GLN A 1 106 ? -10.309 -12.636 16.961 1.00 48.66 106 GLN A O 1
ATOM 884 N N . GLU A 1 107 ? -10.273 -13.769 15.010 1.00 41.22 107 GLU A N 1
ATOM 885 C CA . GLU A 1 107 ? -11.328 -14.758 15.337 1.00 41.22 107 GLU A CA 1
ATOM 886 C C . GLU A 1 107 ? -11.068 -15.501 16.666 1.00 41.22 107 GLU A C 1
ATOM 888 O O . GLU A 1 107 ? -11.959 -16.103 17.254 1.00 41.22 107 GLU A O 1
ATOM 893 N N . SER A 1 108 ? -9.831 -15.423 17.161 1.00 51.78 108 SER A N 1
ATOM 894 C CA . SER A 1 108 ? -9.369 -15.878 18.471 1.00 51.78 108 SER A CA 1
ATOM 895 C C . SER A 1 108 ? -10.078 -15.201 19.662 1.00 51.78 108 SER A C 1
ATOM 897 O O . SER A 1 108 ? -10.027 -15.719 20.772 1.00 51.78 108 SER A O 1
ATOM 899 N N . GLY A 1 109 ? -10.702 -14.028 19.484 1.00 47.22 109 GLY A N 1
ATOM 900 C CA . GLY A 1 109 ? -11.338 -13.272 20.577 1.00 47.22 109 GLY A CA 1
ATOM 901 C C . GLY A 1 109 ? -10.352 -12.574 21.528 1.00 47.22 109 GLY A C 1
ATOM 902 O O . GLY A 1 109 ? -10.762 -11.830 22.416 1.00 47.22 109 GLY A O 1
ATOM 903 N N . PHE A 1 110 ? -9.045 -12.745 21.319 1.00 45.62 110 PHE A N 1
ATOM 904 C CA . PHE A 1 110 ? -7.977 -12.037 22.030 1.00 45.62 110 PHE A CA 1
ATOM 905 C C . PHE A 1 110 ? -7.614 -10.739 21.296 1.00 45.62 110 PHE 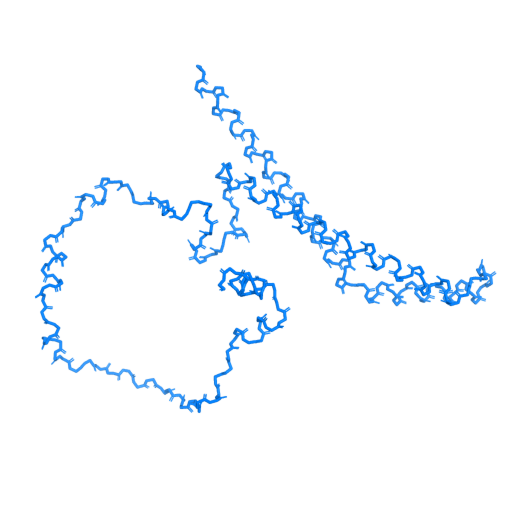A C 1
ATOM 907 O O . PHE A 1 110 ? -6.520 -10.585 20.751 1.00 45.62 110 PHE A O 1
ATOM 914 N N . VAL A 1 111 ? -8.551 -9.795 21.235 1.00 47.62 111 VAL A N 1
ATOM 915 C CA . VAL A 1 111 ? -8.287 -8.472 20.656 1.00 47.62 111 VAL A CA 1
ATOM 916 C C . VAL A 1 111 ? -7.407 -7.669 21.615 1.00 47.62 111 VAL A C 1
ATOM 918 O O . VAL A 1 111 ? -7.718 -7.548 22.798 1.00 47.62 111 VAL A O 1
ATOM 921 N N . SER A 1 112 ? -6.325 -7.065 21.110 1.00 48.44 112 SER A N 1
ATOM 922 C CA . SER A 1 112 ? -5.600 -6.023 21.847 1.00 48.44 112 SER A CA 1
ATOM 923 C C . SER A 1 112 ? -6.417 -4.724 21.809 1.00 48.44 112 SER A C 1
ATOM 925 O O . SER A 1 112 ? -6.136 -3.807 21.026 1.00 48.44 112 SER A O 1
ATOM 927 N N . LEU A 1 113 ? -7.475 -4.652 22.608 1.00 49.19 113 LEU A N 1
ATOM 928 C CA . LEU A 1 113 ? -8.060 -3.364 22.950 1.00 49.19 113 LEU A CA 1
ATOM 929 C C . LEU A 1 113 ? -6.999 -2.565 23.724 1.00 49.19 113 LEU A C 1
ATOM 931 O O . LEU A 1 113 ? -6.156 -3.126 24.421 1.00 49.19 113 LEU A O 1
ATOM 935 N N . VAL A 1 114 ? -6.979 -1.243 23.528 1.00 49.22 114 VAL A N 1
ATOM 936 C CA . VAL A 1 114 ? -6.016 -0.339 24.194 1.00 49.22 114 VAL A CA 1
ATOM 937 C C . VAL A 1 114 ? -6.170 -0.396 25.722 1.00 49.22 114 VAL A C 1
ATOM 939 O O . VAL A 1 114 ? -5.224 -0.108 26.451 1.00 49.22 114 VAL A O 1
ATOM 942 N N . GLU A 1 115 ? -7.330 -0.848 26.197 1.00 46.62 115 GLU A N 1
ATOM 943 C CA . GLU A 1 115 ? -7.520 -1.357 27.546 1.00 46.62 115 GLU A CA 1
ATOM 944 C C . GLU A 1 115 ? -7.418 -2.888 27.522 1.00 46.62 115 GLU A C 1
ATOM 946 O O . GLU A 1 115 ? -8.275 -3.562 26.956 1.00 46.62 115 GLU A O 1
ATOM 951 N N . ASP A 1 116 ? -6.401 -3.445 28.179 1.00 40.84 116 ASP A N 1
ATOM 952 C CA . ASP A 1 116 ? -6.415 -4.822 28.698 1.00 40.84 116 ASP A CA 1
ATOM 953 C C . ASP A 1 116 ? -7.420 -4.924 29.862 1.00 40.84 116 ASP A C 1
ATOM 955 O O . ASP A 1 116 ? -7.100 -5.176 31.020 1.00 40.84 116 ASP A O 1
ATOM 959 N N . GLY A 1 117 ? -8.665 -4.592 29.563 1.00 46.09 117 GLY A N 1
ATOM 960 C CA . GLY A 1 117 ? -9.806 -4.820 30.413 1.00 46.09 117 GLY A CA 1
ATOM 961 C C . GLY A 1 117 ? -10.746 -5.631 29.562 1.00 46.09 117 GLY A C 1
ATOM 962 O O . GLY A 1 117 ? -11.208 -5.139 28.533 1.00 46.09 117 GLY A O 1
ATOM 963 N N . HIS A 1 118 ? -10.993 -6.880 29.957 1.00 39.78 118 HIS A N 1
ATOM 964 C CA . HIS A 1 118 ? -12.161 -7.614 29.496 1.00 39.78 118 HIS A CA 1
ATOM 965 C C . HIS A 1 118 ? -13.311 -6.631 29.277 1.00 39.78 118 HIS A C 1
ATOM 967 O O . HIS A 1 118 ? -13.713 -5.929 30.207 1.00 39.78 118 HIS A O 1
ATOM 973 N N . VAL A 1 119 ? -13.852 -6.580 28.059 1.00 45.25 119 VAL A N 1
ATOM 974 C CA . VAL A 1 119 ? -15.240 -6.155 27.934 1.00 45.25 119 VAL A CA 1
ATOM 975 C C . VAL A 1 119 ? -15.976 -7.143 28.826 1.00 45.25 119 VAL A C 1
ATOM 977 O O . VAL A 1 119 ? -15.935 -8.343 28.547 1.00 45.25 119 VAL A O 1
ATOM 980 N N . GLU A 1 120 ? -16.531 -6.671 29.944 1.00 44.38 120 GLU A N 1
ATOM 981 C CA . GLU A 1 120 ? -17.486 -7.432 30.742 1.00 44.38 120 GLU A CA 1
ATOM 982 C C . GLU A 1 120 ? -18.635 -7.792 29.793 1.00 44.38 120 GLU A C 1
ATOM 984 O O . GLU A 1 120 ? -19.602 -7.060 29.622 1.00 44.38 120 GLU A O 1
ATOM 989 N N . SER A 1 121 ? -18.462 -8.894 29.066 1.00 48.28 121 SER A N 1
ATOM 990 C CA . SER A 1 121 ? -19.495 -9.515 28.245 1.00 48.28 121 SER A CA 1
ATOM 991 C C . SER A 1 121 ? -20.500 -10.246 29.131 1.00 48.28 121 SER A C 1
ATOM 993 O O . SER A 1 121 ? -21.570 -10.615 28.661 1.00 48.28 121 SER A O 1
ATOM 995 N N . MET A 1 122 ? -20.177 -10.404 30.419 1.00 47.44 122 MET A N 1
ATOM 996 C CA . MET A 1 122 ? -21.123 -10.768 31.458 1.00 47.44 122 MET A CA 1
ATOM 997 C C . MET A 1 122 ? -21.732 -9.508 32.056 1.00 47.44 122 MET A C 1
ATOM 999 O O . MET A 1 122 ? -21.031 -8.667 32.617 1.00 47.44 122 MET A O 1
ATOM 1003 N N . ASP A 1 123 ? -23.056 -9.430 31.977 1.00 52.03 123 ASP A N 1
ATOM 1004 C CA . ASP A 1 123 ? -23.863 -8.573 32.833 1.00 52.03 123 ASP A CA 1
ATOM 1005 C C . ASP A 1 123 ? -23.361 -8.725 34.288 1.00 52.03 123 ASP A C 1
ATOM 1007 O O . ASP A 1 123 ? -23.298 -9.856 34.789 1.00 52.03 123 ASP A O 1
ATOM 1011 N N . PRO A 1 124 ? -22.998 -7.638 34.997 1.00 57.53 124 PRO A N 1
ATOM 1012 C CA . PRO A 1 124 ? -22.603 -7.692 36.405 1.00 57.53 124 PRO A CA 1
ATOM 1013 C C . PRO A 1 124 ? -23.584 -8.514 37.248 1.00 57.53 124 PRO A C 1
ATOM 1015 O O . PRO A 1 124 ? -23.193 -9.214 38.182 1.00 57.53 124 PRO A O 1
ATOM 1018 N N . THR A 1 125 ? -24.864 -8.491 36.874 1.00 56.91 125 THR A N 1
ATOM 1019 C CA . THR A 1 125 ? -25.938 -9.257 37.506 1.00 56.91 125 THR A CA 1
ATOM 1020 C C . THR A 1 125 ? -25.725 -10.775 37.411 1.00 56.91 125 THR A C 1
ATOM 1022 O O . THR A 1 125 ? -25.981 -11.490 38.382 1.00 56.91 125 THR A O 1
ATOM 1025 N N . GLU A 1 126 ? -25.190 -11.279 36.296 1.00 58.12 126 GLU A N 1
ATOM 1026 C CA . GLU A 1 126 ? -24.848 -12.696 36.127 1.00 58.12 126 GLU A CA 1
ATOM 1027 C C . GLU A 1 126 ? -23.607 -13.079 36.939 1.00 58.12 126 GLU A C 1
ATOM 1029 O O . GLU A 1 126 ? -23.593 -14.143 37.559 1.00 58.12 126 GLU A O 1
ATOM 1034 N N . ALA A 1 127 ? -22.609 -12.194 37.043 1.00 59.97 127 ALA A N 1
ATOM 1035 C CA . ALA A 1 127 ? -21.419 -12.427 37.868 1.00 59.97 127 ALA A CA 1
ATOM 1036 C C . ALA A 1 127 ? -21.754 -12.547 39.369 1.00 59.97 127 ALA A C 1
ATOM 1038 O O . ALA A 1 127 ? -21.125 -13.323 40.097 1.00 59.97 127 ALA A O 1
ATOM 1039 N N . TYR A 1 128 ? -22.784 -11.835 39.841 1.00 65.00 128 TYR A N 1
ATOM 1040 C CA . TYR A 1 128 ? -23.305 -11.979 41.206 1.00 65.00 128 TYR A CA 1
ATOM 1041 C C . TYR A 1 128 ? -24.241 -13.182 41.394 1.00 65.00 128 TYR A C 1
ATOM 1043 O O . TYR A 1 128 ? -24.487 -13.575 42.535 1.00 65.00 128 TYR A O 1
ATOM 1051 N N . SER A 1 129 ? -24.743 -13.782 40.311 1.00 71.75 129 SER A N 1
ATOM 1052 C CA . SER A 1 129 ? -25.636 -14.949 40.365 1.00 71.75 129 SER A CA 1
ATOM 1053 C C . SER A 1 129 ? -24.903 -16.286 40.548 1.00 71.75 129 SER A C 1
ATOM 1055 O O . SER A 1 129 ? -25.529 -17.305 40.846 1.00 71.75 129 SER A O 1
ATOM 1057 N N . VAL A 1 130 ? -23.576 -16.291 40.391 1.00 70.88 130 VAL A N 1
ATOM 1058 C CA . VAL A 1 130 ? -22.753 -17.500 40.492 1.00 70.88 130 VAL A CA 1
ATOM 1059 C C . VAL A 1 130 ? -22.722 -18.021 41.935 1.00 70.88 130 VAL A C 1
ATOM 1061 O O . VAL A 1 130 ? -22.386 -17.296 42.874 1.00 70.88 130 VAL A O 1
ATOM 1064 N N . ASP A 1 131 ? -23.028 -19.310 42.118 1.00 81.81 131 ASP A N 1
ATOM 1065 C CA . ASP A 1 131 ? -22.970 -19.993 43.417 1.00 81.81 131 ASP A CA 1
ATOM 1066 C C . ASP A 1 131 ? -21.517 -20.205 43.867 1.00 81.81 131 ASP A C 1
ATOM 1068 O O . ASP A 1 131 ? -20.901 -21.252 43.643 1.00 81.81 131 ASP A O 1
ATOM 1072 N N . ARG A 1 132 ? -20.970 -19.190 44.540 1.00 79.94 132 ARG A N 1
ATOM 1073 C CA . ARG A 1 132 ? -19.599 -19.195 45.070 1.00 79.94 132 ARG A CA 1
ATOM 1074 C C . ARG A 1 132 ? -19.319 -20.391 45.981 1.00 79.94 132 ARG A C 1
ATOM 1076 O O . ARG A 1 132 ? -18.235 -20.953 45.916 1.00 79.94 132 ARG A O 1
ATOM 1083 N N . LYS A 1 133 ? -20.313 -20.858 46.745 1.00 82.81 133 LYS A N 1
ATOM 1084 C CA . LYS A 1 133 ? -20.154 -21.991 47.674 1.00 82.81 133 LYS A CA 1
ATOM 1085 C C . LYS A 1 133 ? -20.020 -23.331 46.960 1.00 82.81 133 LYS A C 1
ATOM 1087 O O . LYS A 1 133 ? -19.531 -24.303 47.537 1.00 82.81 133 LYS A O 1
ATOM 1092 N N . ARG A 1 134 ? -20.538 -23.440 45.736 1.00 82.06 134 ARG A N 1
ATOM 1093 C CA . ARG A 1 134 ? -20.330 -24.622 44.895 1.00 82.06 134 ARG A CA 1
ATOM 1094 C C . ARG A 1 134 ? -18.902 -24.656 44.358 1.00 82.06 134 ARG A C 1
ATOM 1096 O O . ARG A 1 134 ? -18.306 -25.723 44.352 1.00 82.06 134 ARG A O 1
ATOM 1103 N N . ILE A 1 135 ? -18.374 -23.505 43.952 1.00 77.94 135 ILE A N 1
ATOM 1104 C CA . ILE A 1 135 ? -17.001 -23.385 43.449 1.00 77.94 135 ILE A CA 1
ATOM 1105 C C . ILE A 1 135 ? -15.998 -23.632 44.576 1.00 77.94 135 ILE A C 1
ATOM 1107 O O . ILE A 1 135 ? -15.087 -24.426 44.399 1.00 77.94 135 ILE A O 1
ATOM 1111 N N . GLU A 1 136 ? -16.202 -23.023 45.745 1.00 81.94 136 GLU A N 1
ATOM 1112 C CA . GLU A 1 136 ? -15.355 -23.246 46.926 1.00 81.94 136 GLU A CA 1
ATOM 1113 C C . GLU A 1 136 ? -15.320 -24.730 47.317 1.00 81.94 136 GLU A C 1
ATOM 1115 O O . GLU A 1 136 ? -14.245 -25.287 47.483 1.00 81.94 136 GLU A O 1
ATOM 1120 N N . ARG A 1 137 ? -16.473 -25.417 47.336 1.00 82.44 137 ARG A N 1
ATOM 1121 C CA . ARG A 1 137 ? -16.505 -26.872 47.570 1.00 82.44 137 ARG A CA 1
ATOM 1122 C C . ARG A 1 137 ? -15.735 -27.676 46.532 1.00 82.44 137 ARG A C 1
ATOM 1124 O O . ARG A 1 137 ? -15.084 -28.633 46.908 1.00 82.44 137 ARG A O 1
ATOM 1131 N N . TRP A 1 138 ? -15.832 -27.311 45.256 1.00 79.25 138 TRP A N 1
ATOM 1132 C CA . TRP A 1 138 ? -15.092 -27.991 44.196 1.00 79.25 138 TRP A CA 1
ATOM 1133 C C . TRP A 1 138 ? -13.577 -27.779 44.326 1.00 79.25 138 TRP A C 1
ATOM 1135 O O . TRP A 1 138 ? -12.816 -28.706 44.091 1.00 79.25 138 TRP A O 1
ATOM 1145 N N . MET A 1 139 ? -13.144 -26.588 44.747 1.00 75.81 139 MET A N 1
ATOM 1146 C CA . MET A 1 139 ? -11.729 -26.274 44.993 1.00 75.81 139 MET A CA 1
ATOM 1147 C C . MET A 1 139 ? -11.164 -26.982 46.233 1.00 75.81 139 MET A C 1
ATOM 1149 O O . MET A 1 139 ? -9.965 -27.237 46.289 1.00 75.81 139 MET A O 1
ATOM 1153 N N . ASP A 1 140 ? -12.020 -27.268 47.217 1.00 79.88 140 ASP A N 1
ATOM 1154 C CA . ASP A 1 140 ? -11.661 -27.944 48.469 1.00 79.88 140 ASP A CA 1
ATOM 1155 C C . ASP A 1 140 ? -11.820 -29.480 48.395 1.00 79.88 140 ASP A C 1
ATOM 1157 O O . ASP A 1 140 ? -11.507 -30.185 49.358 1.00 79.88 140 ASP A O 1
ATOM 1161 N N . GLU A 1 141 ? -12.342 -30.021 47.289 1.00 76.25 141 GLU A N 1
ATOM 1162 C CA . GLU A 1 141 ? -12.439 -31.464 47.061 1.00 76.25 141 GLU A CA 1
ATOM 1163 C C . GLU A 1 141 ? -11.079 -32.005 46.584 1.00 76.25 141 GLU A C 1
ATOM 1165 O O . GLU A 1 141 ? -10.615 -31.675 45.499 1.00 76.25 141 GLU A O 1
ATOM 1170 N N . ASP A 1 142 ? -10.436 -32.855 47.396 1.00 62.97 142 ASP A N 1
ATOM 1171 C CA . ASP A 1 142 ? -9.209 -33.560 47.004 1.00 62.97 142 ASP A CA 1
ATOM 1172 C C . ASP A 1 142 ? -9.461 -34.442 45.763 1.00 62.97 142 ASP A C 1
ATOM 1174 O O . ASP A 1 142 ? -10.308 -35.345 45.783 1.00 62.97 142 ASP A O 1
ATOM 1178 N N . ASP A 1 143 ? -8.652 -34.242 44.716 1.00 58.88 143 ASP A N 1
ATOM 1179 C CA . ASP A 1 143 ? -8.634 -35.007 43.452 1.00 58.88 143 ASP A CA 1
ATOM 1180 C C . ASP A 1 143 ? -8.404 -36.526 43.636 1.00 58.88 143 ASP A C 1
ATOM 1182 O O . ASP A 1 143 ? -8.520 -37.312 42.692 1.00 58.88 143 ASP A O 1
ATOM 1186 N N . GLU A 1 144 ? -8.112 -36.989 44.856 1.00 55.78 144 GLU A N 1
ATOM 1187 C CA . GLU A 1 144 ? -7.804 -38.388 45.176 1.00 55.78 144 GLU A CA 1
ATOM 1188 C C . GLU A 1 144 ? -8.972 -39.371 44.952 1.00 55.78 144 GLU A C 1
ATOM 1190 O O . GLU A 1 144 ? -8.780 -40.586 45.040 1.00 55.78 144 GLU A O 1
ATOM 1195 N N . LYS A 1 145 ? -10.182 -38.889 44.634 1.00 54.00 145 LYS A N 1
ATOM 1196 C CA . LYS A 1 145 ? -11.347 -39.747 44.339 1.00 54.00 145 LYS A CA 1
ATOM 1197 C C . LYS A 1 145 ? -11.578 -40.058 42.861 1.00 54.00 145 LYS A C 1
ATOM 1199 O O . LYS A 1 145 ? -12.461 -40.864 42.570 1.00 54.00 145 LYS A O 1
ATOM 1204 N N . LEU A 1 146 ? -10.792 -39.514 41.934 1.00 53.91 146 LEU A N 1
ATOM 1205 C CA . LEU A 1 146 ? -10.849 -39.910 40.520 1.00 53.91 146 LEU A CA 1
ATOM 1206 C C . LEU A 1 146 ? -10.034 -41.200 40.289 1.00 53.91 146 LEU A C 1
ATOM 1208 O O . LEU A 1 146 ? -9.045 -41.217 39.566 1.00 53.91 146 LEU A O 1
ATOM 1212 N N . GLN A 1 147 ? -10.443 -42.292 40.944 1.00 52.31 147 GLN A N 1
ATOM 1213 C CA . GLN A 1 147 ? -9.906 -43.648 40.754 1.00 52.31 147 GLN A CA 1
ATOM 1214 C C . GLN A 1 147 ? -10.874 -44.552 39.981 1.00 52.31 147 GLN A C 1
ATOM 1216 O O . GLN A 1 147 ? -10.999 -45.736 40.284 1.00 52.31 147 GLN A O 1
ATOM 1221 N N . ASP A 1 148 ? -11.527 -44.027 38.950 1.00 58.81 148 ASP A N 1
ATOM 1222 C CA . ASP A 1 148 ? -11.939 -44.905 37.860 1.00 58.81 148 ASP A CA 1
ATOM 1223 C C . ASP A 1 148 ? -10.849 -44.815 36.791 1.00 58.81 148 ASP A C 1
ATOM 1225 O O . ASP A 1 148 ? -10.532 -43.704 36.353 1.00 58.81 148 ASP A O 1
ATOM 1229 N N . PRO A 1 149 ? -10.213 -45.933 36.389 1.00 55.91 149 PRO A N 1
ATOM 1230 C CA . PRO A 1 149 ? -9.332 -45.917 35.237 1.00 55.91 149 PRO A CA 1
ATOM 1231 C C . PRO A 1 149 ? -10.197 -45.530 34.040 1.00 55.91 149 PRO A C 1
ATOM 1233 O O . PRO A 1 149 ? -10.960 -46.346 33.525 1.00 55.91 149 PRO A O 1
ATOM 1236 N N . ALA A 1 150 ? -10.123 -44.260 33.643 1.00 60.06 150 ALA A N 1
ATOM 1237 C CA . ALA A 1 150 ? -10.703 -43.810 32.395 1.00 60.06 150 ALA A CA 1
ATOM 1238 C C . ALA A 1 150 ? -10.170 -44.735 31.295 1.00 60.06 150 ALA A C 1
ATOM 1240 O O . ALA A 1 150 ? -8.971 -45.026 31.270 1.00 60.06 150 ALA A O 1
ATOM 1241 N N . GLU A 1 151 ? -11.058 -45.231 30.430 1.00 59.53 151 GLU A N 1
ATOM 1242 C CA . GLU A 1 151 ? -10.662 -45.856 29.170 1.00 59.53 151 GLU A CA 1
ATOM 1243 C C . GLU A 1 151 ? -9.779 -44.844 28.440 1.00 59.53 151 GLU A C 1
ATOM 1245 O O . GLU A 1 151 ? -10.257 -43.855 27.884 1.00 59.53 151 GLU A O 1
ATOM 1250 N N . VAL A 1 152 ? -8.467 -45.034 28.547 1.00 61.31 152 VAL A N 1
ATOM 1251 C CA . VAL A 1 152 ? -7.494 -44.255 27.801 1.00 61.31 152 VAL A CA 1
ATOM 1252 C C . VAL A 1 152 ? -7.697 -44.665 26.353 1.00 61.31 152 VAL A C 1
ATOM 1254 O O . VAL A 1 152 ? -7.464 -45.818 25.999 1.00 61.31 152 VAL A O 1
ATOM 1257 N N . ASP A 1 153 ? -8.197 -43.737 25.541 1.00 61.28 153 ASP A N 1
ATOM 1258 C CA . ASP A 1 153 ? -8.215 -43.899 24.093 1.00 61.28 153 ASP A CA 1
ATOM 1259 C C . ASP A 1 153 ? -6.759 -44.075 23.641 1.00 61.28 153 ASP A C 1
ATOM 1261 O O . ASP A 1 153 ? -5.926 -43.186 23.855 1.00 61.28 153 ASP A O 1
ATOM 1265 N N . ASP A 1 154 ? -6.435 -45.248 23.088 1.00 59.22 154 ASP A N 1
ATOM 1266 C CA . ASP A 1 154 ? -5.124 -45.575 22.522 1.00 59.22 154 ASP A CA 1
ATOM 1267 C C . ASP A 1 154 ? -4.946 -44.776 21.222 1.00 59.22 154 ASP A C 1
ATOM 1269 O O . ASP A 1 154 ? -4.961 -45.295 20.102 1.00 59.22 154 ASP A O 1
ATOM 1273 N N . TRP A 1 155 ? -4.789 -43.462 21.352 1.00 64.56 155 TRP A N 1
ATOM 1274 C CA . TRP A 1 155 ? -4.342 -42.640 20.246 1.00 64.56 155 TRP A CA 1
ATOM 1275 C C . TRP A 1 155 ? -2.884 -42.965 19.954 1.00 64.56 155 TRP A C 1
ATOM 1277 O O . TRP A 1 155 ? -1.998 -42.758 20.784 1.00 64.56 155 TRP A O 1
ATOM 1287 N N . GLU A 1 156 ? -2.637 -43.457 18.738 1.00 58.31 156 GLU A N 1
ATOM 1288 C CA . GLU A 1 156 ? -1.305 -43.715 18.196 1.00 58.31 156 GLU A CA 1
ATOM 1289 C C . GLU A 1 156 ? -0.494 -42.408 18.121 1.00 58.31 156 GLU A C 1
ATOM 1291 O O . GLU A 1 156 ? -0.401 -41.741 17.087 1.00 58.31 156 GLU A O 1
ATOM 1296 N N . CYS A 1 157 ? 0.116 -42.014 19.236 1.00 58.22 157 CYS A N 1
ATOM 1297 C CA . CYS A 1 157 ? 1.038 -40.895 19.270 1.00 58.22 157 CYS A CA 1
ATOM 1298 C C . CYS A 1 157 ? 2.378 -41.352 18.689 1.00 58.22 157 CYS A C 1
ATOM 1300 O O . CYS A 1 157 ? 3.069 -42.207 19.248 1.00 58.22 157 CYS A O 1
ATOM 1302 N N . LYS A 1 158 ? 2.764 -40.782 17.545 1.00 58.84 158 LYS A N 1
ATOM 1303 C CA . LYS A 1 158 ? 4.107 -40.979 16.996 1.00 58.84 158 LYS A CA 1
ATOM 1304 C C . LYS A 1 158 ? 5.113 -40.287 17.909 1.00 58.84 158 LYS A C 1
ATOM 1306 O O . LYS A 1 158 ? 5.035 -39.080 18.124 1.00 58.84 158 LYS A O 1
ATOM 1311 N N . THR A 1 159 ? 6.084 -41.041 18.408 1.00 60.44 159 THR A N 1
ATOM 1312 C CA . THR A 1 159 ? 7.231 -40.501 19.137 1.00 60.44 159 THR A CA 1
ATOM 1313 C C . THR A 1 159 ? 8.061 -39.623 18.206 1.00 60.44 159 THR A C 1
ATOM 1315 O O . THR A 1 159 ? 8.800 -40.109 17.355 1.00 60.44 159 THR A O 1
ATOM 1318 N N . VAL A 1 160 ? 7.926 -38.309 18.363 1.00 61.06 160 VAL A N 1
ATOM 1319 C CA . VAL A 1 160 ? 8.822 -37.322 17.756 1.00 61.06 160 VAL A CA 1
ATOM 1320 C C . VAL A 1 160 ? 10.098 -37.234 18.587 1.00 61.06 160 VAL A C 1
ATOM 1322 O O . VAL A 1 160 ? 10.047 -37.129 19.815 1.00 61.06 160 VAL A O 1
ATOM 1325 N N . GLY A 1 161 ? 11.258 -37.302 17.928 1.00 59.28 161 GLY A N 1
ATOM 1326 C CA . GLY A 1 161 ? 12.533 -37.050 18.593 1.00 59.28 161 GLY A CA 1
ATOM 1327 C C . GLY A 1 161 ? 12.576 -35.624 19.144 1.00 59.28 161 GLY A C 1
ATOM 1328 O O . GLY A 1 161 ? 11.891 -34.738 18.638 1.00 59.28 161 GLY A O 1
ATOM 1329 N N . ALA A 1 162 ? 13.426 -35.363 20.141 1.00 56.34 162 ALA A N 1
ATOM 1330 C CA . ALA A 1 162 ? 13.584 -34.031 20.746 1.00 56.34 162 ALA A CA 1
ATOM 1331 C C . ALA A 1 162 ? 13.905 -32.902 19.734 1.00 56.34 162 ALA A C 1
ATOM 1333 O O . ALA A 1 162 ? 13.801 -31.727 20.077 1.00 56.34 162 ALA A O 1
ATOM 1334 N N . ASN A 1 163 ? 14.255 -33.265 18.493 1.00 55.75 163 ASN A N 1
ATOM 1335 C CA . ASN A 1 163 ? 14.596 -32.366 17.395 1.00 55.75 163 ASN A CA 1
ATOM 1336 C C . ASN A 1 163 ? 13.642 -32.464 16.181 1.00 55.75 163 ASN A C 1
ATOM 1338 O O . ASN A 1 163 ? 13.908 -31.814 15.175 1.00 55.75 163 ASN A O 1
ATOM 1342 N N . ASP A 1 164 ? 12.561 -33.251 16.250 1.00 53.03 164 ASP A N 1
ATOM 1343 C CA . ASP A 1 164 ? 11.545 -33.363 15.177 1.00 53.03 164 ASP A CA 1
ATOM 1344 C C . ASP A 1 164 ? 10.381 -32.376 15.346 1.00 53.03 164 ASP A C 1
ATOM 1346 O O . ASP A 1 164 ? 9.405 -32.387 14.594 1.00 53.03 164 ASP A O 1
ATOM 1350 N N . SER A 1 165 ? 10.474 -31.485 16.330 1.00 54.09 165 SER A N 1
ATOM 1351 C CA . SER A 1 165 ? 9.552 -30.373 16.508 1.00 54.09 165 SER A CA 1
ATOM 1352 C C . SER A 1 165 ? 9.754 -29.341 15.394 1.00 54.09 165 SER A C 1
ATOM 1354 O O . SER A 1 165 ? 10.448 -28.335 15.543 1.00 54.09 165 SER A O 1
ATOM 1356 N N . VAL A 1 166 ? 9.096 -29.561 14.254 1.00 51.97 166 VAL A N 1
ATOM 1357 C CA . VAL A 1 166 ? 8.872 -28.502 13.267 1.00 51.97 166 VAL A CA 1
ATOM 1358 C C . VAL A 1 166 ? 7.832 -27.567 13.859 1.00 51.97 166 VAL A C 1
ATOM 1360 O O . VAL A 1 166 ? 6.626 -27.785 13.763 1.00 51.97 166 VAL A O 1
ATOM 1363 N N . SER A 1 167 ? 8.305 -26.525 14.534 1.00 48.00 167 SER A N 1
ATOM 1364 C CA . SER A 1 167 ? 7.424 -25.455 14.960 1.00 48.00 167 SER A CA 1
ATOM 1365 C C . SER A 1 167 ? 6.815 -24.820 13.711 1.00 48.00 167 SER A C 1
ATOM 1367 O O . SER A 1 167 ? 7.539 -24.253 12.894 1.00 48.00 167 SER A O 1
ATOM 1369 N N . ILE A 1 168 ? 5.490 -24.887 13.564 1.00 49.62 168 ILE A N 1
ATOM 1370 C CA . ILE A 1 168 ? 4.744 -24.120 12.549 1.00 49.62 168 ILE A CA 1
ATOM 1371 C C . ILE A 1 168 ? 5.144 -22.633 12.624 1.00 49.62 168 ILE A C 1
ATOM 1373 O O . ILE A 1 168 ? 5.319 -21.973 11.597 1.00 49.62 168 ILE A O 1
ATOM 1377 N N . VAL A 1 169 ? 5.448 -22.170 13.843 1.00 51.25 169 VAL A N 1
ATOM 1378 C CA . VAL A 1 169 ? 5.995 -20.849 14.163 1.00 51.25 169 VAL A CA 1
ATOM 1379 C C . VAL A 1 169 ? 7.338 -20.602 13.470 1.00 51.25 169 VAL A C 1
ATOM 1381 O O . VAL A 1 169 ? 7.566 -19.505 12.993 1.00 51.25 169 VAL A O 1
ATOM 1384 N N . ALA A 1 170 ? 8.239 -21.577 13.333 1.00 48.53 170 ALA A N 1
ATOM 1385 C CA . ALA A 1 170 ? 9.536 -21.334 12.694 1.00 48.53 170 ALA A CA 1
ATOM 1386 C C . ALA A 1 170 ? 9.393 -20.999 11.200 1.00 48.53 170 ALA A C 1
ATOM 1388 O O . ALA A 1 170 ? 10.061 -20.093 10.711 1.00 48.53 170 ALA A O 1
ATOM 1389 N N . THR A 1 171 ? 8.490 -21.665 10.480 1.00 50.66 171 THR A N 1
ATOM 1390 C CA . THR A 1 171 ? 8.271 -21.412 9.045 1.00 50.66 171 THR A CA 1
ATOM 1391 C C . THR A 1 171 ? 7.553 -20.086 8.779 1.00 50.66 171 THR A C 1
ATOM 1393 O O . THR A 1 171 ? 7.921 -19.381 7.841 1.00 50.66 171 THR A O 1
ATOM 1396 N N . GLN A 1 172 ? 6.578 -19.709 9.617 1.00 50.41 172 GLN A N 1
ATOM 1397 C CA . GLN A 1 172 ? 5.826 -18.453 9.471 1.00 50.41 172 GLN A CA 1
ATOM 1398 C C . GLN A 1 172 ? 6.523 -17.240 10.116 1.00 50.41 172 GLN A C 1
ATOM 1400 O O . GLN A 1 172 ? 6.499 -16.150 9.551 1.00 50.41 172 GLN A O 1
ATOM 1405 N N . VAL A 1 173 ? 7.212 -17.402 11.250 1.00 51.09 173 VAL A N 1
ATOM 1406 C CA . VAL A 1 173 ? 7.859 -16.301 11.997 1.00 51.09 173 VAL A CA 1
ATOM 1407 C C . VAL A 1 173 ? 9.275 -16.004 11.509 1.00 51.09 173 VAL A C 1
ATOM 1409 O O . VAL A 1 173 ? 9.744 -14.876 11.661 1.00 51.09 173 VAL A O 1
ATOM 1412 N N . ALA A 1 174 ? 9.966 -16.952 10.862 1.00 52.12 174 ALA A N 1
ATOM 1413 C CA . ALA A 1 174 ? 11.280 -16.657 10.281 1.00 52.12 174 ALA A CA 1
ATOM 1414 C C . ALA A 1 174 ? 11.208 -15.626 9.139 1.00 52.12 174 ALA A C 1
ATOM 1416 O O . ALA A 1 174 ? 12.199 -14.940 8.885 1.00 52.12 174 ALA A O 1
ATOM 1417 N N . THR A 1 175 ? 10.052 -15.489 8.476 1.00 53.75 175 THR A N 1
ATOM 1418 C CA . THR A 1 175 ? 9.874 -14.590 7.320 1.00 53.75 175 THR A CA 1
ATOM 1419 C C . THR A 1 175 ? 8.652 -13.660 7.400 1.00 53.75 175 THR A C 1
ATOM 1421 O O . THR A 1 175 ? 8.554 -12.743 6.589 1.00 53.75 175 THR A O 1
ATOM 1424 N N . GLY A 1 176 ? 7.745 -13.835 8.370 1.00 53.38 176 GLY A N 1
ATOM 1425 C CA . GLY A 1 176 ? 6.461 -13.124 8.431 1.00 53.38 176 GLY A CA 1
ATOM 1426 C C . GLY A 1 176 ? 6.364 -11.958 9.427 1.00 53.38 176 GLY A C 1
ATOM 1427 O O . GLY A 1 176 ? 7.180 -11.794 10.338 1.00 53.38 176 GLY A O 1
ATOM 1428 N N . LYS A 1 177 ? 5.288 -11.164 9.268 1.00 55.25 177 LYS A N 1
ATOM 1429 C CA . LYS A 1 177 ? 4.910 -9.969 10.063 1.00 55.25 177 LYS A CA 1
ATOM 1430 C C . LYS A 1 177 ? 4.953 -10.168 11.591 1.00 55.25 177 LYS A C 1
ATOM 1432 O O . LYS A 1 177 ? 5.163 -9.203 12.323 1.00 55.25 177 LYS A O 1
ATOM 1437 N N . GLU A 1 178 ? 4.823 -11.401 12.077 1.00 55.00 178 GLU A N 1
ATOM 1438 C CA . GLU A 1 178 ? 4.815 -11.755 13.504 1.00 55.00 178 GLU A CA 1
ATOM 1439 C C . GLU A 1 178 ? 6.169 -11.559 14.218 1.00 55.00 178 GLU A C 1
ATOM 1441 O O . GLU A 1 178 ? 6.204 -11.394 15.442 1.00 55.00 178 GLU A O 1
ATOM 1446 N N . ARG A 1 179 ? 7.290 -11.471 13.480 1.00 59.06 179 ARG A N 1
ATOM 1447 C CA . ARG A 1 179 ? 8.624 -11.215 14.060 1.00 59.06 179 ARG A CA 1
ATOM 1448 C C . ARG A 1 179 ? 8.748 -9.831 14.712 1.00 59.06 179 ARG A C 1
ATOM 1450 O O . ARG A 1 179 ? 9.454 -9.692 15.713 1.00 59.06 179 ARG A O 1
ATOM 1457 N N . LYS A 1 180 ? 7.987 -8.835 14.229 1.00 58.06 180 LYS A N 1
ATOM 1458 C CA . LYS A 1 180 ? 7.972 -7.464 14.783 1.00 58.06 180 LYS A CA 1
ATOM 1459 C C . LYS A 1 180 ? 7.628 -7.450 16.280 1.00 58.06 180 LYS A C 1
ATOM 1461 O O . LYS A 1 180 ? 8.138 -6.612 17.021 1.00 58.06 180 LYS A O 1
ATOM 1466 N N . ARG A 1 181 ? 6.794 -8.389 16.752 1.00 57.47 181 ARG A N 1
ATOM 1467 C CA . ARG A 1 181 ? 6.387 -8.459 18.164 1.00 57.47 181 ARG A CA 1
ATOM 1468 C C . ARG A 1 181 ? 7.525 -8.960 19.055 1.00 57.47 181 ARG A C 1
ATOM 1470 O O . ARG A 1 181 ? 7.776 -8.361 20.094 1.00 57.47 181 ARG A O 1
ATOM 1477 N N . ILE A 1 182 ? 8.244 -10.003 18.634 1.00 58.75 182 ILE A N 1
ATOM 1478 C CA . ILE A 1 182 ? 9.389 -10.566 19.374 1.00 58.75 182 ILE A CA 1
ATOM 1479 C C . ILE A 1 182 ? 10.529 -9.545 19.472 1.00 58.75 182 ILE A C 1
ATOM 1481 O O . ILE A 1 182 ? 11.110 -9.367 20.544 1.00 58.75 182 ILE A O 1
ATOM 1485 N N . ASP A 1 183 ? 10.811 -8.836 18.379 1.00 59.56 183 ASP A N 1
ATOM 1486 C CA . ASP A 1 183 ? 11.868 -7.823 18.354 1.00 59.56 183 ASP A CA 1
ATOM 1487 C C . ASP A 1 183 ? 11.527 -6.619 19.255 1.00 59.56 183 ASP A C 1
ATOM 1489 O O . ASP A 1 183 ? 12.406 -6.094 19.938 1.00 59.56 183 ASP A O 1
ATOM 1493 N N . ARG A 1 184 ? 10.243 -6.238 19.362 1.00 59.88 184 ARG A N 1
ATOM 1494 C CA . ARG A 1 184 ? 9.784 -5.196 20.298 1.00 59.88 184 ARG A CA 1
ATOM 1495 C C . ARG A 1 184 ? 9.974 -5.598 21.764 1.00 59.88 184 ARG A C 1
ATOM 1497 O O . ARG A 1 184 ? 10.420 -4.776 22.557 1.00 59.88 184 ARG A O 1
ATOM 1504 N N . TRP A 1 185 ? 9.684 -6.849 22.125 1.00 54.34 185 TRP A N 1
ATOM 1505 C CA . TRP A 1 185 ? 9.908 -7.348 23.490 1.00 54.34 185 TRP A CA 1
ATOM 1506 C C . TRP A 1 185 ? 11.394 -7.331 23.880 1.00 54.34 185 TRP A C 1
ATOM 1508 O O . TRP A 1 185 ? 11.727 -6.916 24.984 1.00 54.34 185 TRP A O 1
ATOM 1518 N N . ARG A 1 186 ? 12.301 -7.680 22.956 1.00 55.97 186 ARG A N 1
ATOM 1519 C CA . ARG A 1 186 ? 13.762 -7.608 23.177 1.00 55.97 186 ARG A CA 1
ATOM 1520 C C . ARG A 1 186 ? 14.317 -6.193 23.332 1.00 55.97 186 ARG A C 1
ATOM 1522 O O . ARG A 1 186 ? 15.445 -6.040 23.770 1.00 55.97 186 ARG A O 1
ATOM 1529 N N . SER A 1 187 ? 13.567 -5.178 22.915 1.00 57.59 187 SER A N 1
ATOM 1530 C CA . SER A 1 187 ? 13.943 -3.773 23.084 1.00 57.59 187 SER A CA 1
ATOM 1531 C C . SER A 1 187 ? 13.504 -3.204 24.437 1.00 57.59 187 SER A C 1
ATOM 1533 O O . SER A 1 187 ? 13.975 -2.129 24.805 1.00 57.59 187 SER A O 1
ATOM 1535 N N . ILE A 1 188 ? 12.565 -3.858 25.125 1.00 62.19 188 ILE A N 1
ATOM 1536 C CA . ILE A 1 188 ? 11.982 -3.383 26.388 1.00 62.19 188 ILE A CA 1
ATOM 1537 C C . ILE A 1 188 ? 12.656 -4.052 27.600 1.00 62.19 188 ILE A C 1
ATOM 1539 O O . ILE A 1 188 ? 12.680 -3.457 28.677 1.00 62.19 188 ILE A O 1
ATOM 1543 N N . CYS A 1 189 ? 13.212 -5.255 27.428 1.00 41.59 189 CYS A N 1
ATOM 1544 C CA . CYS A 1 189 ? 14.013 -5.971 28.428 1.00 41.59 189 CYS A CA 1
ATOM 1545 C C . CYS A 1 189 ? 15.513 -5.751 28.213 1.00 41.59 189 CYS A C 1
ATOM 1547 O O . CYS A 1 189 ? 16.232 -5.664 29.233 1.00 41.59 189 CYS A O 1
#

Sequence (189 aa):
TPSEVAQQKLENDQREALEILQERRLHLQAAQAKVENWKDYCHEEYRKFLQLQSDRVMDASKTDFDVEMIQQGQAATRDCIEAEMEMEQIIAYARLLRVNFEEFDQESGFVSLVEDGHVESMDPTEAYSVDRKRIERWMDEDDEKLQDPAEVDDWECKTVGANDSVSIVATQVATGKERKRIDRWRSIC